Protein AF-A0A1L2ZN08-F1 (afdb_monomer)

Solvent-accessible surface area (backbone atoms only — not comparable to full-atom values): 15479 Å² total; per-residue (Å²): 135,88,82,91,88,84,86,84,85,89,80,92,84,87,87,76,96,85,88,81,69,63,72,70,56,63,71,67,66,73,68,70,76,91,46,65,67,60,52,32,52,55,46,46,52,43,18,62,76,71,31,66,87,63,63,39,65,60,53,49,17,59,76,70,75,51,59,46,76,66,48,45,78,75,35,81,42,72,63,54,42,50,53,48,29,49,51,56,56,52,44,55,45,73,67,34,85,76,38,59,78,62,44,86,81,37,47,67,55,32,52,50,31,47,50,52,36,53,50,50,48,36,71,77,32,59,55,52,37,56,50,51,54,55,54,83,60,99,46,94,85,56,47,40,63,59,73,51,66,66,60,52,48,35,54,52,46,32,37,46,78,70,63,31,46,74,68,34,42,54,52,37,52,54,52,50,32,52,51,54,38,54,49,53,53,52,50,40,46,76,68,76,40,84,66,80,73,66,53,96,82,56,76,81,80,63,83,80,67,95,75,69,84,65,84,42,85,89,36,65,68,54,59,72,40,42,75,66,70,70,56,88,52,56,72,62,52,49,55,55,51,49,52,51,49,50,54,52,41,57,54,40,52,82,106

Organism: NCBI:txid556325

Radius of gyration: 29.0 Å; Cα contacts (8 Å, |Δi|>4): 192; chains: 1; bounding box: 74×60×97 Å

Mean predicted aligned error: 11.53 Å

Foldseek 3Di:
DDDDDDDDDYDDDDDDDDDDPVVVVVVPPPLPDDDLVVLLVLLLVCCQVPNPVCRDLCNSCVSSVHDSVVVCVRQVDSVSSLVSNLVVLVVQLVPDPQQDLAQPVALLSNLVSSLVSLLVSCVVRVRSQLVCQQPDAPDNLQAPVRRDPSSLVSNLVRCVVVQFDPVLSSVLVVLSSVLSSVLSNVLSVLVVHPSQPRDDDDDDPDDPDPPPPPPCVVPVPCVVCVVVVNDDPSPVVSVVSSVVSSVVSVVNSVD

InterPro domains:
  IPR001647 DNA-binding HTH domain, TetR-type [PF00440] (39-82)
  IPR001647 DNA-binding HTH domain, TetR-type [PS50977] (33-93)
  IPR004111 Tetracycline repressor TetR, C-terminal [PF02909] (104-190)
  IPR009057 Homedomain-like superfamily [SSF46689] (31-93)
  IPR036271 Tetracyclin repressor-like, C-terminal domain superfamily [SSF48498] (103-249)
  IPR050109 HTH-type, TetR-like transcriptional regulator [PTHR30055] (23-151)

Structure (mmCIF, N/CA/C/O backbone):
data_AF-A0A1L2ZN08-F1
#
_entry.id   AF-A0A1L2ZN08-F1
#
loop_
_atom_site.group_PDB
_atom_site.id
_atom_site.type_symbol
_atom_site.label_atom_id
_atom_site.label_alt_id
_atom_site.label_comp_id
_atom_site.label_asym_id
_atom_site.label_entity_id
_atom_site.label_seq_id
_atom_site.pdbx_PDB_ins_code
_atom_site.Cartn_x
_atom_site.Cartn_y
_atom_site.Cartn_z
_atom_site.occupancy
_atom_site.B_iso_or_equiv
_atom_site.auth_seq_id
_atom_site.auth_comp_id
_atom_site.auth_asym_id
_atom_site.auth_atom_id
_atom_site.pdbx_PDB_model_num
ATOM 1 N N . MET A 1 1 ? 41.870 -45.649 66.948 1.00 37.94 1 MET A N 1
ATOM 2 C CA . MET A 1 1 ? 41.898 -44.330 66.286 1.00 37.94 1 MET A CA 1
ATOM 3 C C . MET A 1 1 ? 40.462 -43.830 66.193 1.00 37.94 1 MET A C 1
ATOM 5 O O . MET A 1 1 ? 39.638 -44.570 65.685 1.00 37.94 1 MET A O 1
ATOM 9 N N . ASN A 1 2 ? 40.209 -42.658 66.778 1.00 36.94 2 ASN A N 1
ATOM 10 C CA . ASN A 1 2 ? 39.042 -41.764 66.716 1.00 36.94 2 ASN A CA 1
ATOM 11 C C . ASN A 1 2 ? 37.583 -42.271 66.736 1.00 36.94 2 ASN A C 1
ATOM 13 O O . ASN A 1 2 ? 37.103 -43.002 65.881 1.00 36.94 2 ASN A O 1
ATOM 17 N N . LYS A 1 3 ? 36.894 -41.717 67.741 1.00 34.50 3 LYS A N 1
ATOM 18 C CA . LYS A 1 3 ? 35.461 -41.672 68.061 1.00 34.50 3 LYS A CA 1
ATOM 19 C C . LYS A 1 3 ? 34.786 -40.510 67.249 1.00 34.50 3 LYS A C 1
ATOM 21 O O . LYS A 1 3 ? 35.490 -39.852 66.490 1.00 34.50 3 LYS A O 1
ATOM 26 N N . PRO A 1 4 ? 33.515 -40.135 67.507 1.00 63.66 4 PRO A N 1
ATOM 27 C CA . PRO A 1 4 ? 32.257 -40.369 66.765 1.00 63.66 4 PRO A CA 1
ATOM 28 C C . PRO A 1 4 ? 31.696 -39.001 66.240 1.00 63.66 4 PRO A C 1
ATOM 30 O O . PRO A 1 4 ? 32.528 -38.210 65.804 1.00 63.66 4 PRO A O 1
ATOM 33 N N . PRO A 1 5 ? 30.423 -38.556 66.420 1.00 57.56 5 PRO A N 1
ATOM 34 C CA . PRO A 1 5 ? 29.074 -39.169 66.410 1.00 57.56 5 PRO A CA 1
ATOM 35 C C . PRO A 1 5 ? 28.067 -38.386 65.513 1.00 57.56 5 PRO A C 1
ATOM 37 O O . PRO A 1 5 ? 28.360 -37.297 65.033 1.00 57.56 5 PRO A O 1
ATOM 40 N N . SER A 1 6 ? 26.820 -38.861 65.396 1.00 37.66 6 SER A N 1
ATOM 41 C CA . SER A 1 6 ? 25.657 -37.960 65.277 1.00 37.66 6 SER A CA 1
ATOM 42 C C . SER A 1 6 ? 24.394 -38.627 65.842 1.00 37.66 6 SER A C 1
ATOM 44 O O . SER A 1 6 ? 23.750 -39.451 65.200 1.00 37.66 6 SER A O 1
ATOM 46 N N . GLU A 1 7 ? 24.108 -38.294 67.100 1.00 37.53 7 GLU A N 1
ATOM 47 C CA . GLU A 1 7 ? 22.773 -38.191 67.709 1.00 37.53 7 GLU A CA 1
ATOM 48 C C . GLU A 1 7 ? 22.162 -36.839 67.271 1.00 37.53 7 GLU A C 1
ATOM 50 O O . GLU A 1 7 ? 22.916 -35.931 66.935 1.00 37.53 7 GLU A O 1
ATOM 55 N N . ALA A 1 8 ? 20.874 -36.509 67.331 1.00 40.62 8 ALA A N 1
ATOM 56 C CA . ALA A 1 8 ? 19.580 -37.156 67.534 1.00 40.62 8 ALA A CA 1
ATOM 57 C C . ALA A 1 8 ? 18.538 -35.994 67.595 1.00 40.62 8 ALA A C 1
ATOM 59 O O . ALA A 1 8 ? 18.925 -34.827 67.604 1.00 40.62 8 ALA A O 1
ATOM 60 N N . VAL A 1 9 ? 17.251 -36.338 67.787 1.00 35.16 9 VAL A N 1
ATOM 61 C CA . VAL A 1 9 ? 16.220 -35.569 68.546 1.00 35.16 9 VAL A CA 1
ATOM 62 C C . VAL A 1 9 ? 15.200 -34.688 67.766 1.00 35.16 9 VAL A C 1
ATOM 64 O O . VAL A 1 9 ? 15.500 -33.555 67.420 1.00 35.16 9 VAL A O 1
ATOM 67 N N . ARG A 1 10 ? 13.936 -35.197 67.737 1.00 33.53 10 ARG A N 1
ATOM 68 C CA . ARG A 1 10 ? 12.603 -34.529 67.958 1.00 33.53 10 ARG A CA 1
ATOM 69 C C . ARG A 1 10 ? 12.079 -33.519 66.912 1.00 33.53 10 ARG A C 1
ATOM 71 O O . ARG A 1 10 ? 12.870 -32.910 66.223 1.00 33.53 10 ARG A O 1
ATOM 78 N N . THR A 1 11 ? 10.788 -33.179 66.758 1.00 31.23 11 THR A N 1
ATOM 79 C CA . THR A 1 11 ? 9.437 -33.612 67.208 1.00 31.23 11 THR A CA 1
ATOM 80 C C . THR A 1 11 ? 8.416 -32.713 66.461 1.00 31.23 11 THR A C 1
ATOM 82 O O . THR A 1 11 ? 8.722 -31.552 66.242 1.00 31.23 11 THR A O 1
ATOM 85 N N . ALA A 1 12 ? 7.241 -33.270 66.118 1.00 30.33 12 ALA A N 1
ATOM 86 C CA . ALA A 1 12 ? 5.888 -32.702 65.884 1.00 30.33 12 ALA A CA 1
ATOM 87 C C . ALA A 1 12 ? 5.644 -31.256 65.368 1.00 30.33 12 ALA A C 1
ATOM 89 O O . ALA A 1 12 ? 6.113 -30.297 65.967 1.00 30.33 12 ALA A O 1
ATOM 90 N N . ALA A 1 13 ? 4.711 -31.132 64.403 1.00 29.97 13 ALA A N 1
ATOM 91 C CA . ALA A 1 13 ? 3.362 -30.528 64.550 1.00 29.97 13 ALA A CA 1
ATOM 92 C C . ALA A 1 13 ? 2.884 -29.689 63.332 1.00 29.97 13 ALA A C 1
ATOM 94 O O . ALA A 1 13 ? 3.581 -28.791 62.884 1.00 29.97 13 ALA A O 1
ATOM 95 N N . GLU A 1 14 ? 1.639 -29.978 62.917 1.00 29.75 14 GLU A N 1
ATOM 96 C CA . GLU A 1 14 ? 0.582 -29.069 62.411 1.00 29.75 14 GLU A CA 1
ATOM 97 C C . GLU A 1 14 ? 0.604 -28.414 61.008 1.00 29.75 14 GLU A C 1
ATOM 99 O O . GLU A 1 14 ? 1.526 -27.712 60.615 1.00 29.75 14 GLU A O 1
ATOM 104 N N . GLY A 1 15 ? -0.571 -28.530 60.358 1.00 28.03 15 GLY A N 1
ATOM 105 C CA . GLY A 1 15 ? -1.160 -27.586 59.393 1.00 28.03 15 GLY A CA 1
ATOM 106 C C . GLY A 1 15 ? -0.841 -27.857 57.918 1.00 28.03 15 GLY A C 1
ATOM 107 O O . GLY A 1 15 ? 0.261 -28.260 57.589 1.00 28.03 15 GLY A O 1
ATOM 108 N N . GLN A 1 16 ? -1.720 -27.651 56.940 1.00 32.91 16 GLN A N 1
ATOM 109 C CA . GLN A 1 16 ? -3.083 -27.121 56.893 1.00 32.91 16 GLN A CA 1
ATOM 110 C C . GLN A 1 16 ? -3.582 -27.360 55.454 1.00 32.91 16 GLN A C 1
ATOM 112 O O . GLN A 1 16 ? -2.844 -27.117 54.501 1.00 32.91 16 GLN A O 1
ATOM 117 N N . ASP A 1 17 ? -4.828 -27.807 55.304 1.00 40.19 17 ASP A N 1
ATOM 118 C CA . ASP A 1 17 ? -5.588 -27.709 54.056 1.00 40.19 17 ASP A CA 1
ATOM 119 C C . ASP A 1 17 ? -5.686 -26.238 53.636 1.00 40.19 17 ASP A C 1
ATOM 121 O O . ASP A 1 17 ? -6.190 -25.454 54.428 1.00 40.19 17 ASP A O 1
ATOM 125 N N . PHE A 1 18 ? -5.245 -25.855 52.432 1.00 36.47 18 PHE A N 1
ATOM 126 C CA . PHE A 1 18 ? -5.769 -24.706 51.666 1.00 36.47 18 PHE A CA 1
ATOM 127 C C . PHE A 1 18 ? -5.091 -24.634 50.287 1.00 36.47 18 PHE A C 1
ATOM 129 O O . PHE A 1 18 ? -4.173 -23.851 50.064 1.00 36.47 18 PHE A O 1
ATOM 136 N N . GLU A 1 19 ? -5.559 -25.423 49.318 1.00 37.28 19 GLU A N 1
ATOM 137 C CA . GLU A 1 19 ? -5.113 -25.263 47.927 1.00 37.28 19 GLU A CA 1
ATOM 138 C C . GLU A 1 19 ? -6.250 -25.575 46.946 1.00 37.28 19 GLU A C 1
ATOM 140 O O . GLU A 1 19 ? -6.289 -26.592 46.261 1.00 37.28 19 GLU A O 1
ATOM 145 N N . THR A 1 20 ? -7.271 -24.715 46.909 1.00 39.88 20 THR A N 1
ATOM 146 C CA . THR A 1 20 ? -8.285 -24.777 45.832 1.00 39.88 20 THR A CA 1
ATOM 147 C C . THR A 1 20 ? -8.776 -23.405 45.359 1.00 39.88 20 THR A C 1
ATOM 149 O O . THR A 1 20 ? -9.645 -23.323 44.496 1.00 39.88 20 THR A O 1
ATOM 152 N N . THR A 1 21 ? -8.181 -22.305 45.836 1.00 41.34 21 THR A N 1
ATOM 153 C CA . THR A 1 21 ? -8.626 -20.941 45.479 1.00 41.34 21 THR A CA 1
ATOM 154 C C . THR A 1 21 ? -7.747 -20.259 44.415 1.00 41.34 21 THR A C 1
ATOM 156 O O . THR A 1 21 ? -8.158 -19.259 43.829 1.00 41.34 21 THR A O 1
ATOM 159 N N . ASP A 1 22 ? -6.571 -20.801 44.075 1.00 40.38 22 ASP A N 1
ATOM 160 C CA . ASP A 1 22 ? -5.603 -20.076 43.229 1.00 40.38 22 ASP A CA 1
ATOM 161 C C . ASP A 1 22 ? -5.813 -20.245 41.705 1.00 40.38 22 ASP A C 1
ATOM 163 O O . ASP A 1 22 ? -5.411 -19.406 40.899 1.00 40.38 22 ASP A O 1
ATOM 167 N N . LEU A 1 23 ? -6.550 -21.269 41.264 1.00 42.38 23 LEU A N 1
ATOM 168 C CA . LEU A 1 23 ? -6.761 -21.519 39.827 1.00 42.38 23 LEU A CA 1
ATOM 169 C C . LEU A 1 23 ? -7.759 -20.539 39.175 1.00 42.38 23 LEU A C 1
ATOM 171 O O . LEU A 1 23 ? -7.645 -20.231 37.987 1.00 42.38 23 LEU A O 1
ATOM 175 N N . ALA A 1 24 ? -8.706 -19.990 39.945 1.00 41.25 24 ALA A N 1
ATOM 176 C CA . ALA A 1 24 ? -9.663 -18.989 39.458 1.00 41.25 24 ALA A CA 1
ATOM 177 C C . ALA A 1 24 ? -9.088 -17.557 39.462 1.00 41.25 24 ALA A C 1
ATOM 179 O O . ALA A 1 24 ? -9.481 -16.726 38.640 1.00 41.25 24 ALA A O 1
ATOM 180 N N . SER A 1 25 ? -8.124 -17.281 40.348 1.00 38.41 25 SER A N 1
ATOM 181 C CA . SER A 1 25 ? -7.386 -16.011 40.427 1.00 38.41 25 SER A CA 1
ATOM 182 C C . SER A 1 25 ? -6.419 -15.848 39.247 1.00 38.41 25 SER A C 1
ATOM 184 O O . SER A 1 25 ? -6.336 -14.786 38.625 1.00 38.41 25 SER A O 1
ATOM 186 N N . ARG A 1 26 ? -5.781 -16.950 38.839 1.00 34.91 26 ARG A N 1
ATOM 187 C CA . ARG A 1 26 ? -4.805 -16.981 37.742 1.00 34.91 26 ARG A CA 1
ATOM 188 C C . ARG A 1 26 ? -5.419 -16.843 36.340 1.00 34.91 26 ARG A C 1
ATOM 190 O O . ARG A 1 26 ? -4.722 -16.458 35.408 1.00 34.91 26 ARG A O 1
ATOM 197 N N . ARG A 1 27 ? -6.735 -17.059 36.190 1.00 35.84 27 ARG A N 1
ATOM 198 C CA . ARG A 1 27 ? -7.500 -16.753 34.957 1.00 35.84 27 ARG A CA 1
ATOM 199 C C . ARG A 1 27 ? -7.903 -15.280 34.821 1.00 35.84 27 ARG A C 1
ATOM 201 O O . ARG A 1 27 ? -8.397 -14.896 33.766 1.00 35.84 27 ARG A O 1
ATOM 208 N N . LYS A 1 28 ? -7.707 -14.446 35.852 1.00 38.62 28 LYS A N 1
ATOM 209 C CA . LYS A 1 28 ? -8.070 -13.013 35.838 1.00 38.62 28 LYS A CA 1
ATOM 210 C C . LYS A 1 28 ? -6.894 -12.059 35.600 1.00 38.62 28 LYS A C 1
ATOM 212 O O . LYS A 1 28 ? -7.132 -10.861 35.437 1.00 38.62 28 LYS A O 1
ATOM 217 N N . SER A 1 29 ? -5.660 -12.561 35.539 1.00 42.28 29 SER A N 1
ATOM 218 C CA . SER A 1 29 ? -4.447 -11.752 35.344 1.00 42.28 29 SER A CA 1
ATOM 219 C C . SER A 1 29 ? -3.846 -11.814 33.935 1.00 42.28 29 SER A C 1
ATOM 221 O O . SER A 1 29 ? -2.850 -11.146 33.685 1.00 42.28 29 SER A O 1
ATOM 223 N N . SER A 1 30 ? -4.482 -12.496 32.974 1.00 44.91 30 SER A N 1
ATOM 224 C CA . SER A 1 30 ? -4.119 -12.392 31.551 1.00 44.91 30 SER A CA 1
ATOM 225 C C . SER A 1 30 ? -4.820 -11.233 30.829 1.00 44.91 30 SER A C 1
ATOM 227 O O . SER A 1 30 ? -4.980 -11.281 29.610 1.00 44.91 30 SER A O 1
ATOM 229 N N . ARG A 1 31 ? -5.257 -10.184 31.548 1.00 52.16 31 ARG A N 1
ATOM 230 C CA . ARG A 1 31 ? -5.541 -8.899 30.893 1.00 52.16 31 ARG A CA 1
ATOM 231 C C . ARG A 1 31 ? -4.203 -8.375 30.395 1.00 52.16 31 ARG A C 1
ATOM 233 O O . ARG A 1 31 ? -3.467 -7.753 31.161 1.00 52.16 31 ARG A O 1
ATOM 240 N N . GLY A 1 32 ? -3.874 -8.734 29.154 1.00 59.66 32 GLY A N 1
ATOM 241 C CA . GLY A 1 32 ? -2.682 -8.288 28.452 1.00 59.66 32 GLY A CA 1
ATOM 242 C C . GLY A 1 32 ? -2.505 -6.802 28.705 1.00 59.66 32 GLY A C 1
ATOM 243 O O . GLY A 1 32 ? -3.445 -6.017 28.574 1.00 59.66 32 GLY A O 1
ATOM 244 N N . ARG A 1 33 ? -1.327 -6.441 29.205 1.00 80.62 33 ARG A N 1
ATOM 245 C CA . ARG A 1 33 ? -0.994 -5.053 29.497 1.00 80.62 33 ARG A CA 1
ATOM 246 C C . ARG A 1 33 ? -1.240 -4.258 28.218 1.00 80.62 33 ARG A C 1
ATOM 248 O O . ARG A 1 33 ? -0.699 -4.623 27.185 1.00 80.62 33 ARG A O 1
ATOM 255 N N . LEU A 1 34 ? -2.051 -3.207 28.295 1.00 89.38 34 LEU A N 1
ATOM 256 C CA . LEU A 1 34 ? -2.288 -2.326 27.157 1.00 89.38 34 LEU A CA 1
ATOM 257 C C . LEU A 1 34 ? -0.933 -1.821 26.631 1.00 89.38 34 LEU A C 1
ATOM 259 O O . LEU A 1 34 ? -0.163 -1.206 27.380 1.00 89.38 34 LEU A O 1
ATOM 263 N N . ASP A 1 35 ? -0.638 -2.099 25.368 1.00 94.81 35 ASP A N 1
ATOM 264 C CA . ASP A 1 35 ? 0.539 -1.613 24.656 1.00 94.81 35 ASP A CA 1
ATOM 265 C C . ASP A 1 35 ? 0.149 -1.093 23.269 1.00 94.81 35 ASP A C 1
ATOM 267 O O . ASP A 1 35 ? -0.977 -1.295 22.811 1.00 94.81 35 ASP A O 1
ATOM 271 N N . LEU A 1 36 ? 1.072 -0.367 22.634 1.00 95.06 36 LEU A N 1
ATOM 272 C CA . LEU A 1 36 ? 0.813 0.275 21.349 1.00 95.06 36 LEU A CA 1
ATOM 273 C C . LEU A 1 36 ? 0.501 -0.756 20.257 1.00 95.06 36 LEU A C 1
ATOM 275 O O . LEU A 1 36 ? -0.474 -0.585 19.539 1.00 95.06 36 LEU A O 1
ATOM 279 N N . GLY A 1 37 ? 1.259 -1.851 20.171 1.00 95.31 37 GLY A N 1
ATOM 280 C CA . GLY A 1 37 ? 1.053 -2.868 19.138 1.00 95.31 37 GLY A CA 1
ATOM 281 C C . GLY A 1 37 ? -0.323 -3.534 19.226 1.00 95.31 37 GLY A C 1
ATOM 282 O O . GLY A 1 37 ? -0.963 -3.760 18.204 1.00 95.31 37 GLY A O 1
ATOM 283 N N . LEU A 1 38 ? -0.814 -3.808 20.438 1.00 96.38 38 LEU A N 1
ATOM 284 C CA . LEU A 1 38 ? -2.167 -4.321 20.657 1.00 96.38 38 LEU A CA 1
ATOM 285 C C . LEU A 1 38 ? -3.237 -3.308 20.228 1.00 96.38 38 LEU A C 1
ATOM 287 O O . LEU A 1 38 ? -4.220 -3.700 19.603 1.00 96.38 38 LEU A O 1
ATOM 291 N N . ILE A 1 39 ? -3.045 -2.023 20.548 1.00 97.38 39 ILE A N 1
ATOM 292 C CA . ILE A 1 39 ? -3.959 -0.944 20.143 1.00 97.38 39 ILE A CA 1
ATOM 293 C C . ILE A 1 39 ? -4.038 -0.856 18.617 1.00 97.38 39 ILE A C 1
ATOM 295 O O . ILE A 1 39 ? -5.143 -0.825 18.080 1.00 97.38 39 ILE A O 1
ATOM 299 N N . LEU A 1 40 ? -2.890 -0.844 17.932 1.00 97.75 40 LEU A N 1
ATOM 300 C CA . LEU A 1 40 ? -2.822 -0.731 16.475 1.00 97.75 40 LEU A CA 1
ATOM 301 C C . LEU A 1 40 ? -3.440 -1.955 15.787 1.00 97.75 40 LEU A C 1
ATOM 303 O O . LEU A 1 40 ? -4.311 -1.779 14.943 1.00 97.75 40 LEU A O 1
ATOM 307 N N . ARG A 1 41 ? -3.092 -3.184 16.203 1.00 96.94 41 ARG A N 1
ATOM 308 C CA . ARG A 1 41 ? -3.692 -4.413 15.643 1.00 96.94 41 ARG A CA 1
ATOM 309 C C . ARG A 1 41 ? -5.205 -4.461 15.829 1.00 96.94 41 ARG A C 1
ATOM 311 O O . ARG A 1 41 ? -5.922 -4.702 14.872 1.00 96.94 41 ARG A O 1
ATOM 318 N N . THR A 1 42 ? -5.697 -4.148 17.029 1.00 97.12 42 THR A N 1
ATOM 319 C CA . THR A 1 42 ? -7.151 -4.131 17.285 1.00 97.12 42 THR A CA 1
ATOM 320 C C . THR A 1 42 ? -7.848 -3.027 16.483 1.00 97.12 42 THR A C 1
ATOM 322 O O . THR A 1 42 ? -9.005 -3.170 16.098 1.00 97.12 42 THR A O 1
ATOM 325 N N . GLY A 1 43 ? -7.160 -1.909 16.236 1.00 96.88 43 GLY A N 1
ATOM 326 C CA . GLY A 1 43 ? -7.641 -0.849 15.357 1.00 96.88 43 GLY A CA 1
ATOM 327 C C . GLY A 1 43 ? -7.722 -1.291 13.895 1.00 96.88 43 GLY A C 1
ATOM 328 O O . GLY A 1 43 ? -8.737 -1.029 13.262 1.00 96.88 43 GLY A O 1
ATOM 329 N N . ALA A 1 44 ? -6.700 -1.986 13.388 1.00 96.75 44 ALA A N 1
ATOM 330 C CA . ALA A 1 44 ? -6.692 -2.564 12.045 1.00 96.75 44 ALA A CA 1
ATOM 331 C C . ALA A 1 44 ? -7.818 -3.596 11.875 1.00 96.75 44 ALA A C 1
ATOM 333 O O . ALA A 1 44 ? -8.623 -3.465 10.963 1.00 96.75 44 ALA A O 1
ATOM 334 N N . GLU A 1 45 ? -7.962 -4.530 12.822 1.00 95.94 45 GLU A N 1
ATOM 335 C CA . GLU A 1 45 ? -9.066 -5.504 12.852 1.00 95.94 45 GLU A CA 1
ATOM 336 C C . GLU A 1 45 ? -10.442 -4.825 12.839 1.00 95.94 45 GLU A C 1
ATOM 338 O O . GLU A 1 45 ? -11.358 -5.290 12.173 1.00 95.94 45 GLU A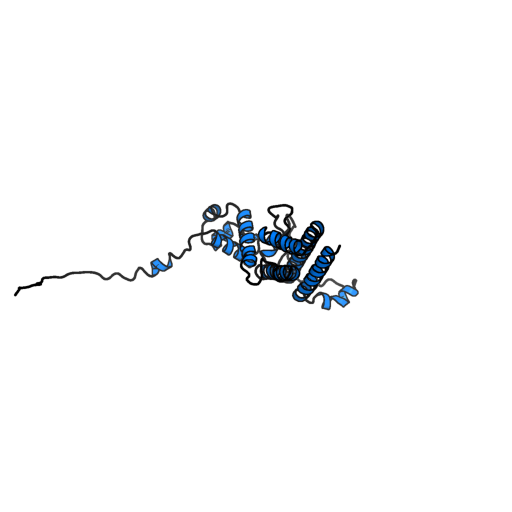 O 1
ATOM 343 N N . LEU A 1 46 ? -10.604 -3.709 13.559 1.00 95.44 46 LEU A N 1
ATOM 344 C CA . LEU A 1 46 ? -11.864 -2.965 13.557 1.00 95.44 46 LEU A CA 1
ATOM 345 C C . LEU A 1 46 ? -12.160 -2.328 12.189 1.00 95.44 46 LEU A C 1
ATOM 347 O O . LEU A 1 46 ? -13.322 -2.264 11.800 1.00 95.44 46 LEU A O 1
ATOM 351 N N . ILE A 1 47 ? -11.136 -1.850 11.473 1.00 94.75 47 ILE A N 1
ATOM 352 C CA . ILE A 1 47 ? -11.300 -1.318 10.112 1.00 94.75 47 ILE A CA 1
ATOM 353 C C . ILE A 1 47 ? -11.691 -2.446 9.154 1.00 94.75 47 ILE A C 1
ATOM 355 O O . ILE A 1 47 ? -12.626 -2.260 8.382 1.00 94.75 47 ILE A O 1
ATOM 359 N N . GLU A 1 48 ? -11.010 -3.590 9.226 1.00 93.69 48 GLU A N 1
ATOM 360 C CA . GLU A 1 48 ? -11.289 -4.749 8.369 1.00 93.69 48 GLU A CA 1
ATOM 361 C C . GLU A 1 48 ? -12.689 -5.338 8.607 1.00 93.69 48 GLU A C 1
ATOM 363 O O . GLU A 1 48 ? -13.367 -5.704 7.650 1.00 93.69 48 GLU A O 1
ATOM 368 N N . ASP A 1 49 ? -13.164 -5.368 9.856 1.00 92.44 49 ASP A N 1
ATOM 369 C CA . ASP A 1 49 ? -14.491 -5.902 10.192 1.00 92.44 49 ASP A CA 1
ATOM 370 C C . ASP A 1 49 ? -15.651 -4.949 9.853 1.00 92.44 49 ASP A C 1
ATOM 372 O O . ASP A 1 49 ? -16.746 -5.406 9.522 1.00 92.44 49 ASP A O 1
ATOM 376 N N . GLU A 1 50 ? -15.465 -3.635 10.036 1.00 88.31 50 GLU A N 1
ATOM 377 C CA . GLU A 1 50 ? -16.585 -2.681 10.074 1.00 88.31 50 GLU A CA 1
ATOM 378 C C . GLU A 1 50 ? -16.471 -1.477 9.129 1.00 88.31 50 GLU A C 1
ATOM 380 O O . GLU A 1 50 ? -17.499 -0.848 8.877 1.00 88.31 50 GLU A O 1
ATOM 385 N N . SER A 1 51 ? -15.279 -1.137 8.625 1.00 87.62 51 SER A N 1
ATOM 386 C CA . SER A 1 51 ? -14.872 0.112 7.939 1.00 87.62 51 SER A CA 1
ATOM 387 C C . SER A 1 51 ? -14.115 1.133 8.797 1.00 87.62 51 SER A C 1
ATOM 389 O O . SER A 1 51 ? -14.246 1.244 10.022 1.00 87.62 51 SER A O 1
ATOM 391 N N . ILE A 1 52 ? -13.364 1.994 8.105 1.00 89.00 52 ILE A N 1
ATOM 392 C CA . ILE A 1 52 ? -12.611 3.100 8.701 1.00 89.00 52 ILE A CA 1
ATOM 393 C C . ILE A 1 52 ? -13.499 4.103 9.452 1.00 89.00 52 ILE A C 1
ATOM 395 O O . ILE A 1 52 ? -13.062 4.674 10.455 1.00 89.00 52 ILE A O 1
ATOM 399 N N . HIS A 1 53 ? -14.750 4.316 9.035 1.00 86.62 53 HIS A N 1
ATOM 400 C CA . HIS A 1 53 ? -15.659 5.277 9.678 1.00 86.62 53 HIS A CA 1
ATOM 401 C C . HIS A 1 53 ? -16.052 4.849 11.094 1.00 86.62 53 HIS A C 1
ATOM 403 O O . HIS A 1 53 ? -16.264 5.699 11.963 1.00 86.62 53 HIS A O 1
ATOM 409 N N . GLN A 1 54 ? -16.060 3.540 11.353 1.00 89.25 54 GLN A N 1
ATOM 410 C CA . GLN A 1 54 ? -16.374 2.973 12.663 1.00 89.25 54 GLN A CA 1
ATOM 411 C C . GLN A 1 54 ? -15.183 2.978 13.622 1.00 89.25 54 GLN A C 1
ATOM 413 O O . GLN A 1 54 ? -15.360 2.828 14.840 1.00 89.25 54 GLN A O 1
ATOM 418 N N . LEU A 1 55 ? -13.974 3.254 13.122 1.00 93.19 55 LEU A N 1
ATOM 419 C CA . LEU A 1 55 ? -12.805 3.467 13.963 1.00 93.19 55 LEU A CA 1
ATOM 420 C C . LEU A 1 55 ? -12.971 4.757 14.773 1.00 93.19 55 LEU A C 1
ATOM 422 O O . LEU A 1 55 ? -12.680 5.858 14.311 1.00 93.19 55 LEU A O 1
ATOM 426 N N . SER A 1 56 ? -13.387 4.627 16.027 1.00 94.12 56 SER A N 1
ATOM 427 C CA . SER A 1 56 ? -13.387 5.714 17.004 1.00 94.12 56 SER A CA 1
ATOM 428 C C . SER A 1 56 ? -12.653 5.290 18.269 1.00 94.12 56 SER A C 1
ATOM 430 O O . SER A 1 56 ? -12.625 4.111 18.619 1.00 94.12 56 SER A O 1
ATOM 432 N N . MET A 1 57 ? -12.114 6.259 19.017 1.00 95.62 57 MET A N 1
ATOM 433 C CA . MET A 1 57 ? -11.451 5.985 20.301 1.00 95.62 57 MET A CA 1
ATOM 434 C C . MET A 1 57 ? -12.371 5.237 21.275 1.00 95.62 57 MET A C 1
ATOM 436 O O . MET A 1 57 ? -11.911 4.425 22.072 1.00 95.62 57 MET A O 1
ATOM 440 N N . ARG A 1 58 ? -13.685 5.488 21.200 1.00 94.44 58 ARG A N 1
ATOM 441 C CA . ARG A 1 58 ? -14.687 4.813 22.027 1.00 94.44 58 ARG A CA 1
ATOM 442 C C . ARG A 1 58 ? -14.909 3.366 21.590 1.00 94.44 58 ARG A C 1
ATOM 444 O O . ARG A 1 58 ? -14.902 2.492 22.451 1.00 94.44 58 ARG A O 1
ATOM 451 N N . ASN A 1 59 ? -15.094 3.124 20.292 1.00 95.12 59 ASN A N 1
ATOM 452 C CA . ASN A 1 59 ? -15.321 1.775 19.763 1.00 95.12 59 ASN A CA 1
ATOM 453 C C . ASN A 1 59 ? -14.081 0.899 19.974 1.00 95.12 59 ASN A C 1
ATOM 455 O O . ASN A 1 59 ? -14.196 -0.212 20.486 1.00 95.12 59 ASN A O 1
ATOM 459 N N . LEU A 1 60 ? -12.889 1.444 19.721 1.00 96.50 60 LEU A N 1
ATOM 460 C CA . LEU A 1 60 ? -11.627 0.756 19.983 1.00 96.50 60 LEU A CA 1
ATOM 461 C C . LEU A 1 60 ? -11.447 0.429 21.473 1.00 96.50 60 LEU A C 1
ATOM 463 O O . LEU A 1 60 ? -11.100 -0.695 21.825 1.00 96.50 60 LEU A O 1
ATOM 467 N N . ALA A 1 61 ? -11.725 1.380 22.371 1.00 95.56 61 ALA A N 1
ATOM 468 C CA . ALA A 1 61 ? -11.634 1.142 23.811 1.00 95.56 61 ALA A CA 1
ATOM 469 C C . ALA A 1 61 ? -12.631 0.077 24.289 1.00 95.56 61 ALA A C 1
ATOM 471 O O . ALA A 1 61 ? -12.273 -0.768 25.110 1.00 95.56 61 ALA A O 1
ATOM 472 N N . ALA A 1 62 ? -13.856 0.092 23.750 1.00 95.44 62 ALA A N 1
ATOM 47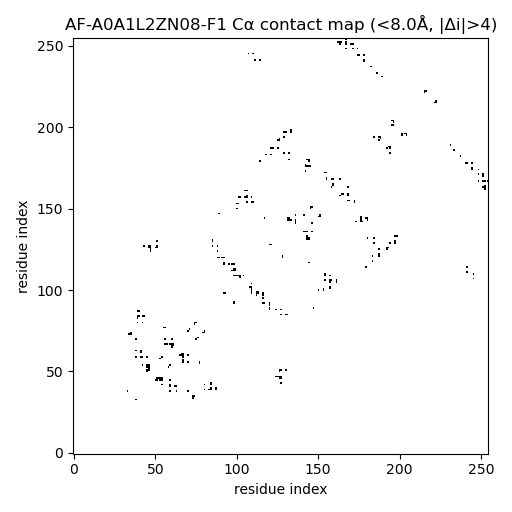3 C CA . ALA A 1 62 ? -14.866 -0.923 24.026 1.00 95.44 62 ALA A CA 1
ATOM 474 C C . ALA A 1 62 ? -14.400 -2.312 23.569 1.00 95.44 62 ALA A C 1
ATOM 476 O O . ALA A 1 62 ? -14.481 -3.258 24.353 1.00 95.44 62 ALA A O 1
ATOM 477 N N . ARG A 1 63 ? -13.834 -2.418 22.359 1.00 95.00 63 ARG A N 1
ATOM 478 C CA . ARG A 1 63 ? -13.288 -3.669 21.814 1.00 95.00 63 ARG A CA 1
ATOM 479 C C . ARG A 1 63 ? -12.097 -4.194 22.625 1.00 95.00 63 ARG A C 1
ATOM 481 O O . ARG A 1 63 ? -11.997 -5.391 22.866 1.00 95.00 63 ARG A O 1
ATOM 488 N N . LEU A 1 64 ? -11.260 -3.297 23.145 1.00 95.69 64 LEU A N 1
ATOM 489 C CA . LEU A 1 64 ? -10.139 -3.614 24.041 1.00 95.69 64 LEU A CA 1
ATOM 490 C C . LEU A 1 64 ? -10.550 -3.858 25.509 1.00 95.69 64 LEU A C 1
ATOM 492 O O . LEU A 1 64 ? -9.718 -4.269 26.320 1.00 95.69 64 LEU A O 1
ATOM 496 N N . GLY A 1 65 ? -11.800 -3.578 25.891 1.00 95.12 65 GLY A N 1
ATOM 497 C CA . GLY A 1 65 ? -12.267 -3.682 27.278 1.00 95.12 65 GLY A CA 1
ATOM 498 C C . GLY A 1 65 ? -11.602 -2.690 28.245 1.00 95.12 65 GLY A C 1
ATOM 499 O O . GLY A 1 65 ? -11.465 -2.987 29.436 1.00 95.12 65 GLY A O 1
ATOM 500 N N . VAL A 1 66 ? -11.170 -1.525 27.750 1.00 95.38 66 VAL A N 1
ATOM 501 C CA . VAL A 1 66 ? -10.510 -0.461 28.530 1.00 95.38 66 VAL A CA 1
ATOM 502 C C . VAL A 1 66 ? -11.289 0.853 28.460 1.00 95.38 66 VAL A C 1
ATOM 504 O O . VAL A 1 66 ? -12.235 1.010 27.694 1.00 95.38 66 VAL A O 1
ATOM 507 N N . GLN A 1 67 ? -10.901 1.833 29.276 1.00 93.88 67 GLN A N 1
ATOM 508 C CA . GLN A 1 67 ? -11.450 3.186 29.173 1.00 93.88 67 GLN A CA 1
ATOM 509 C C . GLN A 1 67 ? -10.759 3.947 28.036 1.00 93.88 67 GLN A C 1
ATOM 511 O O . GLN A 1 67 ? -9.544 3.848 27.878 1.00 93.88 67 GLN A O 1
ATOM 516 N N . ALA A 1 68 ? -11.500 4.776 27.291 1.00 92.50 68 ALA A N 1
ATOM 517 C CA . ALA A 1 68 ? -10.944 5.563 26.182 1.00 92.50 68 ALA A CA 1
ATOM 518 C C . ALA A 1 68 ? -9.749 6.440 26.603 1.00 92.50 68 ALA A C 1
ATOM 520 O O . ALA A 1 68 ? -8.770 6.549 25.869 1.00 92.50 68 ALA A O 1
ATOM 521 N N . MET A 1 69 ? -9.774 6.983 27.827 1.00 92.88 69 MET A N 1
ATOM 522 C CA . MET A 1 69 ? -8.660 7.754 28.397 1.00 92.88 69 MET A CA 1
ATOM 523 C C . MET A 1 69 ? -7.338 6.979 28.458 1.00 92.88 69 MET A C 1
ATOM 525 O O . MET A 1 69 ? -6.274 7.586 28.374 1.00 92.88 69 MET A O 1
ATOM 529 N N . SER A 1 70 ? -7.379 5.649 28.572 1.00 94.06 70 SER A N 1
ATOM 530 C CA . SER A 1 70 ? -6.175 4.816 28.568 1.00 94.06 70 SER A CA 1
ATOM 531 C C . SER A 1 70 ? -5.484 4.793 27.202 1.00 94.06 70 SER A C 1
ATOM 533 O O . SER A 1 70 ? -4.261 4.684 27.160 1.00 94.06 70 SER A O 1
ATOM 535 N N . LEU A 1 71 ? -6.235 4.935 26.104 1.00 95.44 71 LEU A N 1
ATOM 536 C CA . LEU A 1 71 ? -5.693 4.917 24.741 1.00 95.44 71 LEU A CA 1
ATOM 537 C C . LEU A 1 71 ? -4.925 6.198 24.409 1.00 95.44 71 LEU A C 1
ATOM 539 O O . LEU A 1 71 ? -3.857 6.124 23.810 1.00 95.44 71 LEU A O 1
ATOM 543 N N . TYR A 1 72 ? -5.408 7.354 24.875 1.00 95.00 72 TYR A N 1
ATOM 544 C CA . TYR A 1 72 ? -4.775 8.658 24.629 1.00 95.00 72 TYR A CA 1
ATOM 545 C C . TYR A 1 72 ? -3.343 8.776 25.171 1.00 95.00 72 TYR A C 1
ATOM 547 O O . TYR A 1 72 ? -2.583 9.630 24.725 1.00 95.00 72 TYR A O 1
ATOM 555 N N . ARG A 1 73 ? -2.945 7.899 26.103 1.00 93.50 73 ARG A N 1
ATOM 556 C CA . ARG A 1 73 ? -1.554 7.786 26.569 1.00 93.50 73 ARG A CA 1
ATOM 557 C C . ARG A 1 73 ? -0.602 7.245 25.492 1.00 93.50 73 ARG A C 1
ATOM 559 O O . ARG 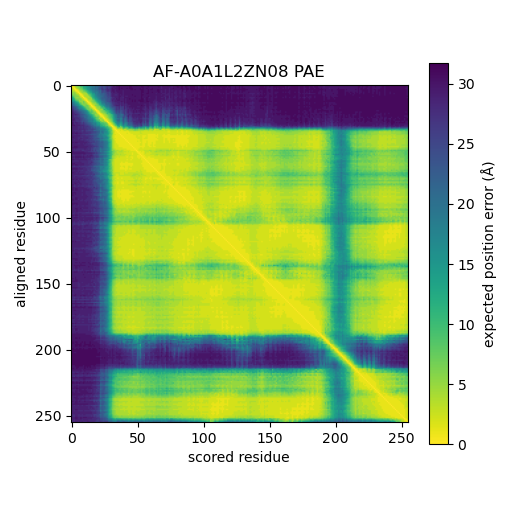A 1 73 ? 0.591 7.515 25.569 1.00 93.50 73 ARG A O 1
ATOM 566 N N . TYR A 1 74 ? -1.115 6.461 24.548 1.00 95.12 74 TYR A N 1
ATOM 567 C CA . TYR A 1 74 ? -0.345 5.805 23.487 1.00 95.12 74 TYR A CA 1
ATOM 568 C C . TYR A 1 74 ? -0.561 6.491 22.138 1.00 95.12 74 TYR A C 1
ATOM 570 O O . TYR A 1 74 ? 0.394 6.721 21.409 1.00 95.12 74 TYR A O 1
ATOM 578 N N . VAL A 1 75 ? -1.812 6.840 21.836 1.00 96.31 75 VAL A N 1
ATOM 579 C CA . VAL A 1 75 ? -2.237 7.462 20.579 1.00 96.31 75 VAL A CA 1
ATOM 580 C C . VAL A 1 75 ? -3.049 8.723 20.905 1.00 96.31 75 VAL A C 1
ATOM 582 O O . VAL A 1 75 ? -4.229 8.633 21.246 1.00 96.31 75 VAL A O 1
ATOM 585 N N . PRO A 1 76 ? -2.437 9.921 20.871 1.00 93.88 76 PRO A N 1
ATOM 586 C CA . PRO A 1 76 ? -3.069 11.151 21.352 1.00 93.88 76 PRO A CA 1
ATOM 587 C C . PRO A 1 76 ? -4.254 11.613 20.490 1.00 93.88 76 PRO A C 1
ATOM 589 O O . PRO A 1 76 ? -5.038 12.453 20.930 1.00 93.88 76 PRO A O 1
ATOM 592 N N . SER A 1 77 ? -4.419 11.072 19.281 1.00 94.06 77 SER A N 1
ATOM 593 C CA . SER A 1 77 ? -5.554 11.357 18.406 1.00 94.06 77 SER A CA 1
ATOM 594 C C . SER A 1 77 ? -5.916 10.149 17.539 1.00 94.06 77 SER A C 1
ATOM 596 O O . SER A 1 77 ? -5.129 9.213 17.387 1.00 94.06 77 SER A O 1
ATOM 598 N N . ARG A 1 78 ? -7.115 10.196 16.939 1.00 92.56 78 ARG A N 1
ATOM 599 C CA . ARG A 1 78 ? -7.548 9.223 15.924 1.00 92.56 78 ARG A CA 1
ATOM 600 C C . ARG A 1 78 ? -6.617 9.228 14.710 1.00 92.56 78 ARG A C 1
ATOM 602 O O . ARG A 1 78 ? -6.359 8.172 14.155 1.00 92.56 78 ARG A O 1
ATOM 609 N N . ASP A 1 79 ? -6.102 10.392 14.324 1.00 91.75 79 ASP A N 1
ATOM 610 C CA . ASP A 1 79 ? -5.158 10.490 13.213 1.00 91.75 79 ASP A CA 1
ATOM 611 C C . ASP A 1 79 ? -3.855 9.755 13.504 1.00 91.75 79 ASP A C 1
ATOM 613 O O . ASP A 1 79 ? -3.456 8.921 12.703 1.00 91.75 79 ASP A O 1
ATOM 617 N N . VAL A 1 80 ? -3.268 9.955 14.689 1.00 93.94 80 VAL A N 1
ATOM 618 C CA . VAL A 1 80 ? -2.045 9.235 15.083 1.00 93.94 80 VAL A CA 1
ATOM 619 C C . VAL A 1 80 ? -2.283 7.724 15.172 1.00 93.94 80 VAL A C 1
ATOM 621 O O . VAL A 1 80 ? -1.401 6.938 14.844 1.00 93.94 80 VAL A O 1
ATOM 624 N N . LEU A 1 81 ? -3.481 7.300 15.583 1.00 95.62 81 LEU A N 1
ATOM 625 C CA . LEU A 1 81 ? -3.876 5.892 15.533 1.00 95.62 81 LEU A CA 1
ATOM 626 C C . LEU A 1 81 ? -3.894 5.357 14.092 1.00 95.62 81 LEU A C 1
ATOM 628 O O . LEU A 1 81 ? -3.371 4.275 13.852 1.00 95.62 81 LEU A O 1
ATOM 632 N N . ILE A 1 82 ? -4.475 6.099 13.147 1.00 94.00 82 ILE A N 1
ATOM 633 C CA . ILE A 1 82 ? -4.536 5.687 11.738 1.00 94.00 82 ILE A CA 1
ATOM 634 C C . ILE A 1 82 ? -3.141 5.650 11.119 1.00 94.00 82 ILE A C 1
ATOM 636 O O . ILE A 1 82 ? -2.828 4.687 10.430 1.00 94.00 82 ILE A O 1
ATOM 640 N N . ASP A 1 83 ? -2.301 6.652 11.380 1.00 92.44 83 ASP A N 1
ATOM 641 C CA . ASP A 1 83 ? -0.914 6.664 10.904 1.00 92.44 83 ASP A CA 1
ATOM 642 C C . ASP A 1 83 ? -0.145 5.440 11.420 1.00 92.44 83 ASP A C 1
ATOM 644 O O . ASP A 1 83 ? 0.481 4.734 10.634 1.00 92.44 83 ASP A O 1
ATOM 648 N N . GLY A 1 84 ? -0.302 5.100 12.704 1.00 94.75 84 GLY A N 1
ATOM 649 C CA . GLY A 1 84 ? 0.288 3.885 13.268 1.00 94.75 84 GLY A CA 1
ATOM 650 C C . GLY A 1 84 ? -0.272 2.587 12.672 1.00 94.75 84 GLY A C 1
ATOM 651 O O . GLY A 1 84 ? 0.473 1.628 12.501 1.00 94.75 84 GLY A O 1
ATOM 652 N N . ILE A 1 85 ? -1.564 2.529 12.329 1.00 95.81 85 ILE A N 1
ATOM 653 C CA . ILE A 1 85 ? -2.155 1.369 11.635 1.00 95.81 85 ILE A CA 1
ATOM 654 C C . ILE A 1 85 ? -1.582 1.240 10.219 1.00 95.81 85 ILE A C 1
ATOM 656 O O . ILE A 1 85 ? -1.242 0.140 9.797 1.00 95.81 85 ILE A O 1
ATOM 660 N N . VAL A 1 86 ? -1.444 2.355 9.496 1.00 93.12 86 VAL A N 1
ATOM 661 C CA . VAL A 1 86 ? -0.825 2.387 8.163 1.00 93.12 86 VAL A CA 1
ATOM 662 C C . VAL A 1 86 ? 0.618 1.892 8.229 1.00 93.12 86 VAL A C 1
ATOM 664 O O . VAL A 1 86 ? 1.016 1.080 7.398 1.00 93.12 86 VAL A O 1
ATOM 667 N N . GLU A 1 87 ? 1.397 2.352 9.209 1.00 92.81 87 GLU A N 1
ATOM 668 C CA . GLU A 1 87 ? 2.761 1.867 9.434 1.00 92.81 87 GLU A CA 1
ATOM 669 C C . GLU A 1 87 ? 2.782 0.369 9.737 1.00 92.81 87 GLU A C 1
ATOM 671 O O . GLU A 1 87 ? 3.506 -0.359 9.065 1.00 92.81 87 GLU A O 1
ATOM 676 N N . LEU A 1 88 ? 1.936 -0.097 10.663 1.00 94.56 88 LEU A N 1
ATOM 677 C CA . LEU A 1 88 ? 1.815 -1.510 11.027 1.00 94.56 88 LEU A CA 1
ATOM 678 C C . LEU A 1 88 ? 1.505 -2.396 9.810 1.00 94.56 88 LEU A C 1
ATOM 680 O O . LEU A 1 88 ? 2.143 -3.423 9.629 1.00 94.56 88 LEU A O 1
ATOM 684 N N . VAL A 1 89 ? 0.560 -2.003 8.955 1.00 93.88 89 VAL A N 1
ATOM 685 C CA . VAL A 1 89 ? 0.221 -2.779 7.748 1.00 93.88 89 VAL A CA 1
ATOM 686 C C . VAL A 1 89 ? 1.355 -2.743 6.718 1.00 93.88 89 VAL A C 1
ATOM 688 O O . VAL A 1 89 ? 1.610 -3.723 6.023 1.00 93.88 89 VAL A O 1
ATOM 691 N N . LEU A 1 90 ? 2.104 -1.641 6.626 1.00 90.62 90 LEU A N 1
ATOM 692 C CA . LEU A 1 90 ? 3.288 -1.579 5.766 1.00 90.62 90 LEU A CA 1
ATOM 693 C C . LEU A 1 90 ? 4.476 -2.396 6.312 1.00 90.62 90 LEU A C 1
ATOM 695 O O . LEU A 1 90 ? 5.367 -2.738 5.531 1.00 90.62 90 LEU A O 1
ATOM 699 N N . GLU A 1 91 ? 4.497 -2.758 7.599 1.00 92.12 91 GLU A N 1
ATOM 700 C CA . GLU A 1 91 ? 5.465 -3.724 8.145 1.00 92.12 91 GLU A CA 1
ATOM 701 C C . GLU A 1 91 ? 5.254 -5.139 7.577 1.00 92.12 91 GLU A C 1
ATOM 703 O O . GLU A 1 91 ? 6.216 -5.908 7.479 1.00 92.12 91 GLU A O 1
ATOM 708 N N . ASP A 1 92 ? 4.052 -5.482 7.106 1.00 90.94 92 ASP A N 1
ATOM 709 C CA . ASP A 1 92 ? 3.808 -6.764 6.429 1.00 90.94 92 ASP A CA 1
ATOM 710 C C . ASP A 1 92 ? 4.568 -6.849 5.098 1.00 90.94 92 ASP A C 1
ATOM 712 O O . ASP A 1 92 ? 5.087 -7.905 4.734 1.00 90.94 92 ASP A O 1
ATOM 716 N N . LEU A 1 93 ? 4.745 -5.717 4.404 1.00 91.06 93 LEU A N 1
ATOM 717 C CA . LEU A 1 93 ? 5.619 -5.646 3.230 1.00 91.06 93 LEU A CA 1
ATOM 718 C C . LEU A 1 93 ? 7.090 -5.859 3.611 1.00 91.06 93 LEU A C 1
ATOM 720 O O . LEU A 1 93 ? 7.825 -6.543 2.904 1.00 91.06 93 LEU A O 1
ATOM 724 N N . GLU A 1 94 ? 7.520 -5.254 4.717 1.00 87.94 94 GLU A N 1
ATOM 725 C CA . GLU A 1 94 ? 8.898 -5.315 5.214 1.00 87.94 94 GLU A CA 1
ATOM 726 C C . GLU A 1 94 ? 9.287 -6.719 5.702 1.00 87.94 94 GLU A C 1
ATOM 728 O O . GLU A 1 94 ? 10.439 -7.136 5.555 1.00 87.94 94 GLU A O 1
ATOM 733 N N . SER A 1 95 ? 8.329 -7.441 6.283 1.00 88.88 95 SER A N 1
ATOM 734 C CA . SER A 1 95 ? 8.503 -8.798 6.802 1.00 88.88 95 SER A CA 1
ATOM 735 C C . SER A 1 95 ? 8.276 -9.891 5.753 1.00 88.88 95 SER A C 1
ATOM 737 O O . SER A 1 95 ? 8.580 -11.057 6.018 1.00 88.88 95 SER A O 1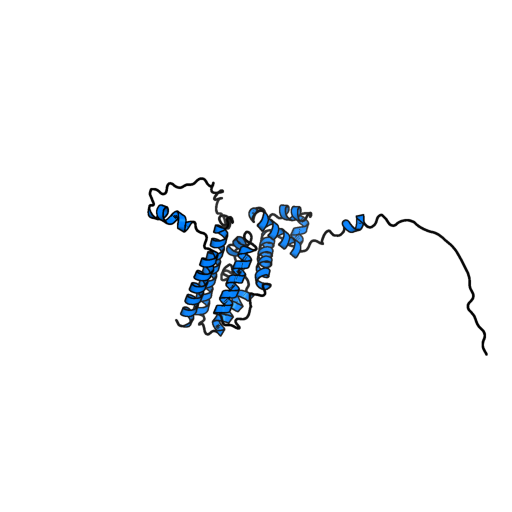
ATOM 739 N N . ASN A 1 96 ? 7.793 -9.537 4.558 1.00 90.69 96 ASN A N 1
ATOM 740 C CA . ASN A 1 96 ? 7.550 -10.493 3.488 1.00 90.69 96 ASN A CA 1
ATOM 741 C C . ASN A 1 96 ? 8.880 -11.041 2.925 1.00 90.69 96 ASN A C 1
ATOM 743 O O . ASN A 1 96 ? 9.631 -10.295 2.289 1.00 90.69 96 ASN A O 1
ATOM 747 N N . PRO A 1 97 ? 9.172 -12.348 3.093 1.00 88.75 97 PRO A N 1
ATOM 748 C CA . PRO A 1 97 ? 10.441 -12.934 2.663 1.00 88.75 97 PRO A CA 1
ATOM 749 C C . PRO A 1 97 ? 10.630 -12.910 1.142 1.00 88.75 97 PRO A C 1
ATOM 751 O O . PRO A 1 97 ? 11.765 -12.914 0.677 1.00 88.75 97 PRO A O 1
ATOM 754 N N . GLU A 1 98 ? 9.541 -12.834 0.375 1.00 90.75 98 GLU A N 1
ATOM 755 C CA . GLU A 1 98 ? 9.574 -12.788 -1.090 1.00 90.75 98 GLU A CA 1
ATOM 756 C C . GLU A 1 98 ? 9.901 -11.386 -1.630 1.00 90.75 98 GLU A C 1
ATOM 758 O O . GLU A 1 98 ? 10.130 -11.217 -2.828 1.00 90.75 98 GLU A O 1
ATOM 763 N N . VAL A 1 99 ? 9.928 -10.353 -0.777 1.00 90.44 99 VAL A N 1
ATOM 764 C CA . VAL A 1 99 ? 10.217 -8.972 -1.182 1.00 90.44 99 VAL A CA 1
ATOM 765 C C . VAL A 1 99 ? 11.644 -8.609 -0.789 1.00 90.44 99 VAL A C 1
ATOM 767 O O . VAL A 1 99 ? 11.941 -8.125 0.301 1.00 90.44 99 VAL A O 1
ATOM 770 N N . HIS A 1 100 ? 12.569 -8.831 -1.717 1.00 90.88 100 HIS A N 1
ATOM 771 C CA . HIS A 1 100 ? 13.977 -8.525 -1.491 1.00 90.88 100 HIS A CA 1
ATOM 772 C C . HIS A 1 100 ? 14.247 -7.019 -1.603 1.00 90.88 100 HIS A C 1
ATOM 774 O O . HIS A 1 100 ? 13.891 -6.381 -2.592 1.00 90.88 100 HIS A O 1
ATOM 780 N N . LYS A 1 101 ? 14.957 -6.457 -0.619 1.00 86.06 101 LYS A N 1
ATOM 781 C CA . LYS A 1 101 ? 15.387 -5.044 -0.626 1.00 86.06 101 LYS A CA 1
ATOM 782 C C . LYS A 1 101 ? 16.523 -4.752 -1.600 1.00 86.06 101 LYS A C 1
ATOM 784 O O . LYS A 1 101 ? 16.763 -3.592 -1.925 1.00 86.06 101 LYS A O 1
ATOM 789 N N . GLU A 1 102 ? 17.244 -5.785 -2.012 1.00 88.38 102 GLU A N 1
ATOM 790 C CA . GLU A 1 102 ? 18.376 -5.685 -2.923 1.00 88.38 102 GLU A CA 1
ATOM 791 C C . GLU A 1 102 ? 17.970 -6.159 -4.320 1.00 88.38 102 GLU A C 1
ATOM 793 O O . GLU A 1 102 ? 17.268 -7.160 -4.487 1.00 88.38 102 GLU A O 1
ATOM 798 N N . ALA A 1 103 ? 18.437 -5.443 -5.341 1.00 90.38 103 ALA A N 1
ATOM 799 C CA . ALA A 1 103 ? 18.187 -5.762 -6.743 1.00 90.38 103 ALA A CA 1
ATOM 800 C C . ALA A 1 103 ? 19.244 -6.732 -7.306 1.00 90.38 103 ALA A C 1
ATOM 802 O O . ALA A 1 103 ? 19.802 -6.507 -8.376 1.00 90.38 103 ALA A O 1
ATOM 803 N N . THR A 1 104 ? 19.538 -7.815 -6.579 1.00 88.12 104 THR A N 1
ATOM 804 C CA . THR A 1 104 ? 20.593 -8.792 -6.930 1.00 88.12 104 THR A CA 1
ATOM 805 C C . THR A 1 104 ? 20.378 -9.471 -8.285 1.00 88.12 104 THR A C 1
ATOM 807 O O . THR A 1 104 ? 21.338 -9.830 -8.958 1.00 88.12 104 THR A O 1
ATOM 810 N N . GLU A 1 105 ? 19.121 -9.612 -8.702 1.00 90.94 105 GLU A N 1
ATOM 811 C CA . GLU A 1 105 ? 18.703 -10.204 -9.981 1.00 90.94 105 GLU A CA 1
ATOM 812 C C . GLU A 1 105 ? 18.312 -9.144 -11.025 1.00 90.94 105 GLU A C 1
ATOM 814 O O . GLU A 1 105 ? 17.633 -9.447 -12.004 1.00 90.94 105 GLU A O 1
ATOM 819 N N . GLY A 1 106 ? 18.706 -7.889 -10.806 1.00 94.69 106 GLY A N 1
ATOM 820 C CA . GLY A 1 106 ? 18.324 -6.760 -11.646 1.00 94.69 106 GLY A CA 1
ATOM 821 C C . GLY A 1 106 ? 17.104 -6.003 -11.128 1.00 94.69 106 GLY A C 1
ATOM 822 O O . GLY A 1 106 ? 16.350 -6.457 -10.256 1.00 94.69 106 GLY A O 1
ATOM 823 N N . TRP A 1 107 ? 16.929 -4.797 -11.663 1.00 96.94 107 TRP A N 1
ATOM 824 C CA . TRP A 1 107 ? 15.872 -3.886 -11.241 1.00 96.94 107 TRP A CA 1
ATOM 825 C C . TRP A 1 107 ? 14.483 -4.391 -11.655 1.00 96.94 107 TRP A C 1
ATOM 827 O O . TRP A 1 107 ? 13.529 -4.174 -10.916 1.00 96.94 107 TRP A O 1
ATOM 837 N N . GLU A 1 108 ? 14.351 -5.112 -12.771 1.00 97.44 108 GLU A N 1
ATOM 838 C CA . GLU A 1 108 ? 13.078 -5.676 -13.238 1.00 97.44 108 GLU A CA 1
ATOM 839 C C . GLU A 1 108 ? 12.517 -6.668 -12.215 1.00 97.44 108 GLU A C 1
ATOM 841 O O . GLU A 1 108 ? 11.346 -6.599 -11.837 1.00 97.44 108 GLU A O 1
ATOM 846 N N . SER A 1 109 ? 13.378 -7.568 -11.730 1.00 96.75 109 SER A N 1
ATOM 847 C CA . SER A 1 109 ? 13.030 -8.565 -10.715 1.00 96.75 109 SER A CA 1
ATOM 848 C C . SER A 1 109 ? 12.680 -7.899 -9.380 1.00 96.75 109 SER A C 1
ATOM 850 O O . SER A 1 109 ? 11.692 -8.258 -8.736 1.00 96.75 109 SER A O 1
ATOM 852 N N . PHE A 1 110 ? 13.424 -6.853 -8.997 1.00 96.75 110 PHE A N 1
ATOM 853 C CA . PHE A 1 110 ? 13.106 -6.033 -7.826 1.00 96.75 110 PHE A CA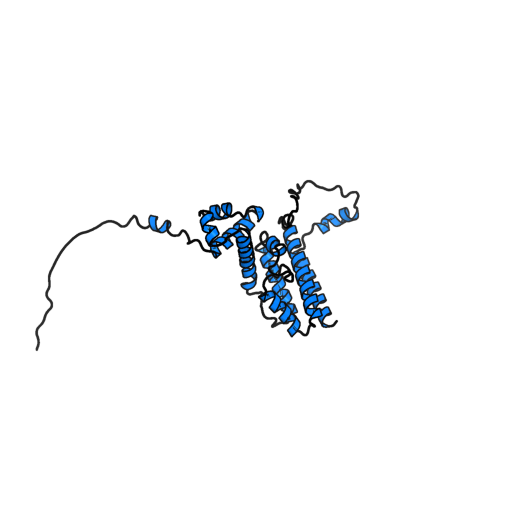 1
ATOM 854 C C . PHE A 1 110 ? 11.717 -5.383 -7.929 1.00 96.75 110 PHE A C 1
ATOM 856 O O . PHE A 1 110 ? 10.908 -5.528 -7.012 1.00 96.75 110 PHE A O 1
ATOM 863 N N . VAL A 1 111 ? 11.413 -4.712 -9.046 1.00 97.06 111 VAL A N 1
ATOM 864 C CA . VAL A 1 111 ? 10.112 -4.059 -9.274 1.00 97.06 111 VAL A CA 1
ATOM 865 C C . VAL A 1 111 ? 8.982 -5.082 -9.229 1.00 97.06 111 VAL A C 1
ATOM 867 O O . VAL A 1 111 ? 7.956 -4.826 -8.598 1.00 97.06 111 VAL A O 1
ATOM 870 N N . ARG A 1 112 ? 9.176 -6.258 -9.834 1.00 97.62 112 ARG A N 1
ATOM 871 C CA . ARG A 1 112 ? 8.181 -7.332 -9.829 1.00 97.62 112 ARG A CA 1
ATOM 872 C C . ARG A 1 112 ? 7.875 -7.816 -8.413 1.00 97.62 112 ARG A C 1
ATOM 874 O O . ARG A 1 112 ? 6.722 -7.764 -7.993 1.00 97.62 112 ARG A O 1
ATOM 881 N N . ARG A 1 113 ? 8.900 -8.200 -7.645 1.00 96.62 113 ARG A N 1
ATOM 882 C CA . ARG A 1 113 ? 8.740 -8.632 -6.244 1.00 96.62 113 ARG A CA 1
ATOM 883 C C . ARG A 1 113 ? 8.057 -7.577 -5.386 1.00 96.62 113 ARG A C 1
ATOM 885 O O . ARG A 1 113 ? 7.124 -7.893 -4.655 1.00 96.62 113 ARG A O 1
ATOM 892 N N . LEU A 1 114 ? 8.482 -6.321 -5.515 1.00 96.44 114 LEU A N 1
ATOM 893 C CA . LEU A 1 114 ? 7.875 -5.212 -4.787 1.00 96.44 114 LEU A CA 1
ATOM 894 C C . LEU A 1 114 ? 6.391 -5.044 -5.139 1.00 96.44 114 LEU A C 1
ATOM 896 O O . LEU A 1 114 ? 5.572 -4.852 -4.243 1.00 96.44 114 LEU A O 1
ATOM 900 N N . SER A 1 115 ? 6.034 -5.173 -6.419 1.00 97.38 115 SER A N 1
ATOM 901 C CA . SER A 1 115 ? 4.645 -5.081 -6.890 1.00 97.38 115 SER A CA 1
ATOM 902 C C . SER A 1 115 ? 3.772 -6.182 -6.294 1.00 97.38 115 SER A C 1
ATOM 904 O O . SER A 1 115 ? 2.695 -5.890 -5.778 1.00 97.38 115 SER A O 1
ATOM 906 N N . HIS A 1 116 ? 4.242 -7.434 -6.310 1.00 97.06 116 HIS A N 1
ATOM 907 C CA . HIS A 1 116 ? 3.522 -8.548 -5.685 1.00 97.06 116 HIS A CA 1
ATOM 908 C C . HIS A 1 116 ? 3.414 -8.384 -4.168 1.00 97.06 116 HIS A C 1
ATOM 910 O O . HIS A 1 116 ? 2.382 -8.719 -3.596 1.00 97.06 116 HIS A O 1
ATOM 916 N N . GLY A 1 117 ? 4.444 -7.833 -3.520 1.00 96.25 117 GLY A N 1
ATOM 917 C CA . GLY A 1 117 ? 4.410 -7.499 -2.100 1.00 96.25 117 GLY A CA 1
ATOM 918 C C . GLY A 1 117 ? 3.282 -6.526 -1.767 1.00 96.25 117 GLY A C 1
ATOM 919 O O . GLY A 1 117 ? 2.463 -6.810 -0.898 1.00 96.25 117 GLY A O 1
ATOM 920 N N . PHE A 1 118 ? 3.187 -5.412 -2.499 1.00 96.12 118 PHE A N 1
ATOM 921 C CA . PHE A 1 118 ? 2.094 -4.452 -2.317 1.00 96.12 118 PHE A CA 1
ATOM 922 C C . PHE A 1 118 ? 0.726 -5.044 -2.646 1.00 96.12 118 PHE A C 1
ATOM 924 O O . PHE A 1 118 ? -0.233 -4.773 -1.929 1.00 96.12 118 PHE A O 1
ATOM 931 N N . ARG A 1 119 ? 0.633 -5.863 -3.698 1.00 95.88 119 ARG A N 1
ATOM 932 C CA . ARG A 1 119 ? -0.611 -6.550 -4.052 1.00 95.88 119 ARG A CA 1
ATOM 933 C C . ARG A 1 119 ? -1.076 -7.490 -2.947 1.00 95.88 119 ARG A C 1
ATOM 935 O O . ARG A 1 119 ? -2.250 -7.483 -2.604 1.00 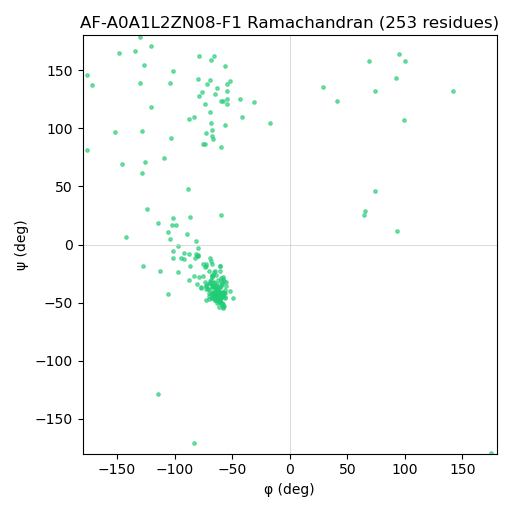95.88 119 ARG A O 1
ATOM 942 N N . LYS A 1 120 ? -0.153 -8.242 -2.349 1.00 95.44 120 LYS A N 1
ATOM 943 C CA . LYS A 1 120 ? -0.443 -9.110 -1.210 1.00 95.44 120 LYS A CA 1
ATOM 944 C C . LYS A 1 120 ? -0.945 -8.308 -0.008 1.00 95.44 120 LYS A C 1
ATOM 946 O O . LYS A 1 120 ? -1.980 -8.659 0.537 1.00 95.44 120 LYS A O 1
ATOM 951 N N . VAL A 1 121 ? -0.283 -7.199 0.336 1.00 95.12 121 VAL A N 1
ATOM 952 C CA . VAL A 1 121 ? -0.748 -6.300 1.409 1.00 95.12 121 VAL A CA 1
ATOM 953 C C . VAL A 1 121 ? -2.151 -5.762 1.116 1.00 95.12 121 VAL A C 1
ATOM 955 O O . VAL A 1 121 ? -2.987 -5.740 2.010 1.00 95.12 121 VAL A O 1
ATOM 958 N N . ALA A 1 122 ? -2.435 -5.369 -0.129 1.00 94.31 122 ALA A N 1
ATOM 959 C CA . ALA A 1 122 ? -3.769 -4.921 -0.524 1.00 94.31 122 ALA A CA 1
ATOM 960 C C . ALA A 1 122 ? -4.827 -6.021 -0.339 1.00 94.31 122 ALA A C 1
ATOM 962 O O . ALA A 1 122 ? -5.906 -5.748 0.168 1.00 94.31 122 ALA A O 1
ATOM 963 N N . GLN A 1 123 ? -4.508 -7.260 -0.715 1.00 93.19 123 GLN A N 1
ATOM 964 C CA . GLN A 1 123 ? -5.409 -8.410 -0.592 1.00 93.19 123 GLN A CA 1
ATOM 965 C C . GLN A 1 123 ? -5.607 -8.877 0.857 1.00 93.19 123 GLN A C 1
ATOM 967 O O . GLN A 1 123 ? -6.683 -9.363 1.193 1.00 93.19 123 GLN A O 1
ATOM 972 N N . GLU A 1 124 ? -4.581 -8.763 1.701 1.00 94.00 124 GLU A N 1
ATOM 973 C CA . GLU A 1 124 ? -4.641 -9.131 3.122 1.00 94.00 124 GLU A CA 1
ATOM 974 C C . GLU A 1 124 ? -5.338 -8.061 3.971 1.00 94.00 124 GLU A C 1
ATOM 976 O O . GLU A 1 124 ? -5.957 -8.404 4.976 1.00 94.00 124 GLU A O 1
ATOM 981 N N . HIS A 1 125 ? -5.279 -6.795 3.542 1.00 94.44 125 HIS A N 1
ATOM 982 C CA . HIS A 1 125 ? -5.869 -5.648 4.239 1.00 94.44 125 HIS A CA 1
ATOM 983 C C . HIS A 1 125 ? -6.753 -4.800 3.309 1.00 94.44 125 HIS A C 1
ATOM 985 O O . HIS A 1 125 ? -6.442 -3.629 3.045 1.00 94.44 125 HIS A O 1
ATOM 991 N N . PRO A 1 126 ? -7.831 -5.380 2.752 1.00 93.25 126 PRO A N 1
ATOM 992 C CA . PRO A 1 126 ? -8.656 -4.730 1.741 1.00 93.25 126 PRO A CA 1
ATOM 993 C C . PRO A 1 126 ? -9.332 -3.447 2.238 1.00 93.25 126 PRO A C 1
ATOM 995 O O . PRO A 1 126 ? -9.514 -2.530 1.439 1.00 93.25 126 PRO A O 1
ATOM 998 N N . GLN A 1 127 ? -9.667 -3.331 3.528 1.00 92.00 127 GLN A N 1
ATOM 999 C CA . GLN A 1 127 ? -10.304 -2.126 4.080 1.00 92.00 127 GLN A CA 1
ATOM 1000 C C . GLN A 1 127 ? -9.283 -1.074 4.535 1.00 92.00 127 GLN A C 1
ATOM 1002 O O . GLN A 1 127 ? -9.552 0.131 4.473 1.00 92.00 127 GLN A O 1
ATOM 1007 N N . VAL A 1 128 ? -8.091 -1.484 4.980 1.00 93.62 128 VAL A N 1
ATOM 1008 C CA . VAL A 1 128 ? -7.030 -0.542 5.374 1.00 93.62 128 VAL A CA 1
ATOM 1009 C C . VAL A 1 128 ? -6.269 -0.002 4.159 1.00 93.62 128 VAL A C 1
ATOM 1011 O O . VAL A 1 128 ? -5.865 1.165 4.160 1.00 93.62 128 VAL A O 1
ATOM 1014 N N . PHE A 1 129 ? -6.082 -0.786 3.096 1.00 94.06 129 PHE A N 1
ATOM 1015 C CA . PHE A 1 129 ? -5.294 -0.367 1.932 1.00 94.06 129 PHE A CA 1
ATOM 1016 C C . PHE A 1 129 ? -5.803 0.924 1.252 1.00 94.06 129 PHE A C 1
ATOM 1018 O O . PHE A 1 129 ? -4.977 1.796 0.954 1.00 94.06 129 PHE A O 1
ATOM 1025 N N . PRO A 1 130 ? -7.119 1.153 1.070 1.00 91.75 130 PRO A N 1
ATOM 1026 C CA . PRO A 1 130 ? -7.638 2.431 0.581 1.00 91.75 130 PRO A CA 1
ATOM 1027 C C . PRO A 1 130 ? -7.238 3.633 1.453 1.00 91.75 130 PRO A C 1
ATOM 1029 O O . PRO A 1 130 ? -6.993 4.725 0.934 1.00 91.75 130 PRO A O 1
ATOM 1032 N N . VAL A 1 131 ? -7.082 3.443 2.767 1.00 91.25 131 VAL A N 1
ATOM 1033 C CA . VAL A 1 131 ? -6.575 4.481 3.679 1.00 91.25 131 VAL A CA 1
ATOM 1034 C C . VAL A 1 131 ? -5.099 4.772 3.398 1.00 91.25 131 VAL A C 1
ATOM 1036 O O . VAL A 1 131 ? -4.709 5.936 3.313 1.00 91.25 131 VAL A O 1
ATOM 1039 N N . ILE A 1 132 ? -4.275 3.743 3.177 1.00 91.00 132 ILE A N 1
ATOM 1040 C CA . ILE A 1 132 ? -2.859 3.894 2.780 1.00 91.00 132 ILE A CA 1
ATOM 1041 C C . ILE A 1 132 ? -2.744 4.693 1.471 1.00 91.00 132 ILE A C 1
ATOM 1043 O O . ILE A 1 132 ? -1.862 5.549 1.324 1.00 91.00 132 ILE A O 1
ATOM 1047 N N . ALA A 1 133 ? -3.644 4.409 0.531 1.00 87.62 133 ALA A N 1
ATOM 1048 C CA . ALA A 1 133 ? -3.676 4.969 -0.812 1.00 87.62 133 ALA A CA 1
ATOM 1049 C C . ALA A 1 133 ? -4.037 6.464 -0.865 1.00 87.62 133 ALA A C 1
ATOM 1051 O O . ALA A 1 133 ? -3.534 7.188 -1.725 1.00 87.62 133 ALA A O 1
ATOM 1052 N N . THR A 1 134 ? -4.891 6.934 0.041 1.00 85.56 134 THR A N 1
ATOM 1053 C CA . THR A 1 134 ? -5.509 8.274 -0.027 1.00 85.56 134 THR A CA 1
ATOM 1054 C C . THR A 1 134 ? -5.052 9.223 1.072 1.00 85.56 134 THR A C 1
ATOM 1056 O O . THR A 1 134 ? -5.109 10.444 0.898 1.00 85.56 134 THR A O 1
ATOM 1059 N N . ARG A 1 135 ? -4.560 8.699 2.200 1.00 85.56 135 ARG A N 1
ATOM 1060 C CA . ARG A 1 135 ? -4.100 9.528 3.312 1.00 85.56 135 ARG A CA 1
ATOM 1061 C C . ARG A 1 135 ? -2.906 10.384 2.875 1.00 85.56 135 ARG A C 1
ATOM 1063 O O . ARG A 1 135 ? -1.972 9.852 2.262 1.00 85.56 135 ARG A O 1
ATOM 1070 N N . PRO A 1 136 ? -2.867 11.688 3.208 1.00 82.62 136 PRO A N 1
ATOM 1071 C CA . PRO A 1 136 ? -1.746 12.544 2.842 1.00 82.62 136 PRO A CA 1
ATOM 1072 C C . PRO A 1 136 ? -0.414 11.960 3.335 1.00 82.62 136 PRO A C 1
ATOM 1074 O O . PRO A 1 136 ? -0.328 11.510 4.480 1.00 82.62 136 PRO A O 1
ATOM 1077 N N . PRO A 1 137 ? 0.620 11.884 2.488 1.00 81.06 137 PRO A N 1
ATOM 1078 C CA . PRO A 1 137 ? 1.952 11.502 2.934 1.00 81.06 137 PRO A CA 1
ATOM 1079 C C . PRO A 1 137 ? 2.578 12.571 3.830 1.00 81.06 137 PRO A C 1
ATOM 1081 O O . PRO A 1 137 ? 2.232 13.747 3.741 1.00 81.06 137 PRO A O 1
ATOM 1084 N N . GLU A 1 138 ? 3.566 12.169 4.633 1.00 79.50 138 GLU A N 1
ATOM 1085 C CA . GLU A 1 138 ? 4.347 13.090 5.473 1.00 79.50 138 GLU A CA 1
ATOM 1086 C C . GLU A 1 138 ? 5.046 14.185 4.658 1.00 79.50 138 GLU A C 1
ATOM 1088 O O . GLU A 1 138 ? 5.262 15.296 5.142 1.00 79.50 138 GLU A O 1
ATOM 1093 N N . ALA A 1 139 ? 5.390 13.879 3.403 1.00 84.69 139 ALA A N 1
ATOM 1094 C CA . ALA A 1 139 ? 6.014 14.816 2.487 1.00 84.69 139 ALA A CA 1
ATOM 1095 C C . ALA A 1 139 ? 5.292 14.845 1.126 1.00 84.69 139 ALA A C 1
ATOM 1097 O O . ALA A 1 139 ? 4.993 13.781 0.580 1.00 84.69 139 ALA A O 1
ATOM 1098 N N . PRO A 1 140 ? 5.093 16.028 0.502 1.00 82.94 140 PRO A N 1
ATOM 1099 C CA . PRO A 1 140 ? 4.317 16.168 -0.741 1.00 82.94 140 PRO A CA 1
ATOM 1100 C C . PRO A 1 140 ? 4.842 15.384 -1.955 1.00 82.94 140 PRO A C 1
ATOM 1102 O O . PRO A 1 140 ? 4.128 15.208 -2.937 1.00 82.94 140 PRO A O 1
ATOM 1105 N N . TRP A 1 141 ? 6.109 14.965 -1.928 1.00 84.38 141 TRP A N 1
ATOM 1106 C CA . TRP A 1 141 ? 6.762 14.234 -3.018 1.00 84.38 141 TRP A CA 1
ATOM 1107 C C . TRP A 1 141 ? 6.656 12.708 -2.884 1.00 84.38 141 TRP A C 1
ATOM 1109 O O . TRP A 1 141 ? 6.948 11.992 -3.846 1.00 84.38 141 TRP A O 1
ATOM 1119 N N . ILE A 1 142 ? 6.244 12.202 -1.718 1.00 88.06 142 ILE A N 1
ATOM 1120 C CA . ILE A 1 142 ? 5.971 10.778 -1.507 1.00 88.06 142 ILE A CA 1
ATOM 1121 C C . ILE A 1 142 ? 4.684 10.424 -2.256 1.00 88.06 142 ILE A C 1
ATOM 1123 O O . ILE A 1 142 ? 3.724 11.193 -2.267 1.00 88.06 142 ILE A O 1
ATOM 1127 N N . ARG A 1 143 ? 4.667 9.264 -2.917 1.00 87.38 143 ARG A N 1
ATOM 1128 C CA . ARG A 1 143 ? 3.546 8.827 -3.755 1.00 87.38 143 ARG A CA 1
ATOM 1129 C C . ARG A 1 143 ? 3.008 7.502 -3.218 1.00 87.38 143 ARG A C 1
ATOM 1131 O O . ARG A 1 143 ? 3.759 6.527 -3.221 1.00 87.38 143 ARG A O 1
ATOM 1138 N N . PRO A 1 144 ? 1.739 7.437 -2.783 1.00 87.62 144 PRO A N 1
ATOM 1139 C CA . PRO A 1 144 ? 1.116 6.171 -2.420 1.00 87.62 144 PRO A CA 1
ATOM 1140 C C . PRO A 1 144 ? 1.166 5.147 -3.575 1.00 87.62 144 PRO A C 1
ATOM 1142 O O . PRO A 1 144 ?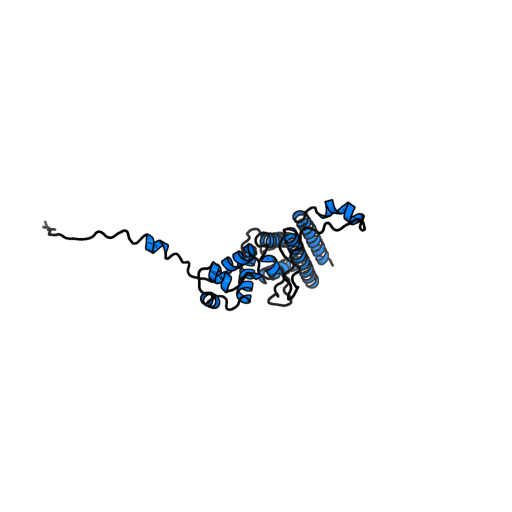 1.245 5.548 -4.738 1.00 87.62 144 PRO A O 1
ATOM 1145 N N . PRO A 1 145 ? 1.146 3.835 -3.275 1.00 86.81 145 PRO A N 1
ATOM 1146 C CA . PRO A 1 145 ? 1.162 3.247 -1.931 1.00 86.81 145 PRO A CA 1
ATOM 1147 C C . PRO A 1 145 ? 2.575 3.201 -1.309 1.00 86.81 145 PRO A C 1
ATOM 1149 O O . PRO A 1 145 ? 2.735 2.817 -0.153 1.00 86.81 145 PRO A O 1
ATOM 1152 N N . MET A 1 146 ? 3.615 3.628 -2.037 1.00 86.88 146 MET A N 1
ATOM 1153 C CA . MET A 1 146 ? 5.000 3.640 -1.556 1.00 86.88 146 MET A CA 1
ATOM 1154 C C . MET A 1 146 ? 5.248 4.776 -0.560 1.00 86.88 146 MET A C 1
ATOM 1156 O O . MET A 1 146 ? 5.695 5.859 -0.930 1.00 86.88 146 MET A O 1
ATOM 1160 N N . ARG A 1 147 ? 4.968 4.524 0.720 1.00 87.12 147 ARG A N 1
ATOM 1161 C CA . ARG A 1 147 ? 5.163 5.509 1.801 1.00 87.12 147 ARG A CA 1
ATOM 1162 C C . ARG A 1 147 ? 6.484 5.346 2.557 1.00 87.12 147 ARG A C 1
ATOM 1164 O O . ARG A 1 147 ? 6.991 6.312 3.111 1.00 87.12 147 ARG A O 1
ATOM 1171 N N . SER A 1 148 ? 7.071 4.150 2.542 1.00 89.19 148 SER A N 1
ATOM 1172 C CA . SER A 1 148 ? 8.340 3.871 3.223 1.00 89.19 148 SER A CA 1
ATOM 1173 C C . SER A 1 148 ? 9.527 4.487 2.484 1.00 89.19 148 SER A C 1
ATOM 1175 O O . SER A 1 148 ? 9.820 4.127 1.340 1.00 89.19 148 SER A O 1
ATOM 1177 N N . LEU A 1 149 ? 10.265 5.367 3.169 1.00 91.00 149 LEU A N 1
ATOM 1178 C CA . LEU A 1 149 ? 11.498 5.964 2.648 1.00 91.00 149 LEU A CA 1
ATOM 1179 C C . LEU A 1 149 ? 12.546 4.912 2.290 1.00 91.00 149 LEU A C 1
ATOM 1181 O O . LEU A 1 149 ? 13.278 5.087 1.319 1.00 91.00 149 LEU A O 1
ATOM 1185 N N . THR A 1 150 ? 12.593 3.805 3.030 1.00 91.62 150 THR A N 1
ATOM 1186 C CA . THR A 1 150 ? 13.479 2.683 2.723 1.00 91.62 150 THR A CA 1
ATOM 1187 C C . THR A 1 150 ? 13.119 2.074 1.375 1.00 91.62 150 THR A C 1
ATOM 1189 O O . THR A 1 150 ? 13.995 1.965 0.519 1.00 91.62 150 THR A O 1
ATOM 1192 N N . TRP A 1 151 ? 11.846 1.747 1.136 1.00 92.56 151 TRP A N 1
ATOM 1193 C CA . TRP A 1 151 ? 11.405 1.170 -0.139 1.00 92.56 151 TRP A CA 1
ATOM 1194 C C . TRP A 1 151 ? 11.573 2.133 -1.314 1.00 92.56 151 TRP A C 1
ATOM 1196 O O . TRP A 1 151 ? 12.056 1.724 -2.371 1.00 92.56 151 TRP A O 1
ATOM 1206 N N . ILE A 1 152 ? 11.253 3.417 -1.125 1.00 94.19 152 ILE A N 1
ATOM 1207 C CA . ILE A 1 152 ? 11.490 4.455 -2.138 1.00 94.19 152 ILE A CA 1
ATOM 1208 C C . ILE A 1 152 ? 12.984 4.533 -2.459 1.00 94.19 152 ILE A C 1
ATOM 1210 O O . ILE A 1 152 ? 13.366 4.449 -3.623 1.00 94.19 152 ILE A O 1
ATOM 1214 N N . ASN A 1 153 ? 13.845 4.632 -1.444 1.00 95.06 153 ASN A N 1
ATOM 1215 C CA . ASN A 1 153 ? 15.287 4.711 -1.649 1.00 95.06 153 ASN A CA 1
ATOM 1216 C C . ASN A 1 153 ? 15.833 3.467 -2.363 1.00 95.06 153 ASN A C 1
ATOM 1218 O O . ASN A 1 153 ? 16.625 3.612 -3.288 1.00 95.06 153 ASN A O 1
ATOM 1222 N N . ARG A 1 154 ? 15.387 2.258 -1.994 1.00 95.69 154 ARG A N 1
ATOM 1223 C CA . ARG A 1 154 ? 15.797 1.013 -2.669 1.00 95.69 154 ARG A CA 1
ATOM 1224 C C . ARG A 1 154 ? 15.358 0.968 -4.127 1.00 95.69 154 ARG A C 1
ATOM 1226 O O . ARG A 1 154 ? 16.161 0.598 -4.974 1.00 95.69 154 ARG A O 1
ATOM 1233 N N . PHE A 1 155 ? 14.141 1.410 -4.433 1.00 96.25 155 PHE A N 1
ATOM 1234 C CA . PHE A 1 155 ? 13.662 1.511 -5.810 1.00 96.25 155 PHE A CA 1
ATOM 1235 C C . PHE A 1 155 ? 14.518 2.474 -6.640 1.00 96.25 155 PHE A C 1
ATOM 1237 O O . PHE A 1 155 ? 14.985 2.123 -7.723 1.00 96.25 155 PHE A O 1
ATOM 1244 N N . LEU A 1 156 ? 14.766 3.680 -6.121 1.00 96.69 156 LEU A N 1
ATOM 1245 C CA . LEU A 1 156 ? 15.587 4.678 -6.810 1.00 96.69 156 LEU A CA 1
ATOM 1246 C C . LEU A 1 156 ? 17.030 4.180 -6.982 1.00 96.69 156 LEU A C 1
ATOM 1248 O O . LEU A 1 156 ? 17.595 4.308 -8.066 1.00 96.69 156 LEU A O 1
ATOM 1252 N N . GLN A 1 157 ? 17.605 3.570 -5.943 1.00 97.12 157 GLN A N 1
ATOM 1253 C CA . GLN A 1 157 ? 18.946 2.990 -5.964 1.00 97.12 157 GLN A CA 1
ATOM 1254 C C . GLN A 1 157 ? 19.063 1.879 -7.016 1.00 97.12 157 GLN A C 1
ATOM 1256 O O . GLN A 1 157 ? 19.975 1.934 -7.836 1.00 97.12 157 GLN A O 1
ATOM 1261 N N . ALA A 1 158 ? 18.116 0.936 -7.056 1.00 97.19 158 ALA A N 1
ATOM 1262 C CA . ALA A 1 158 ? 18.110 -0.168 -8.017 1.00 97.19 158 ALA A CA 1
ATOM 1263 C C . ALA A 1 158 ? 18.147 0.327 -9.473 1.00 97.19 158 ALA A C 1
ATOM 1265 O O . ALA A 1 158 ? 18.894 -0.206 -10.298 1.00 97.19 158 ALA A O 1
ATOM 1266 N N . LEU A 1 159 ? 17.388 1.382 -9.791 1.00 97.56 159 LEU A N 1
ATOM 1267 C CA . LEU A 1 159 ? 17.412 1.994 -11.121 1.00 97.56 159 LEU A CA 1
ATOM 1268 C C . LEU A 1 159 ? 18.729 2.735 -11.389 1.00 97.56 159 LEU A C 1
ATOM 1270 O O . LEU A 1 159 ? 19.319 2.579 -12.458 1.00 97.56 159 LEU A O 1
ATOM 1274 N N . ARG A 1 160 ? 19.231 3.519 -10.429 1.00 97.44 160 ARG A N 1
ATOM 1275 C CA . ARG A 1 160 ? 20.478 4.285 -10.602 1.00 97.44 160 ARG A CA 1
ATOM 1276 C C . ARG A 1 160 ? 21.693 3.379 -10.790 1.00 97.44 160 A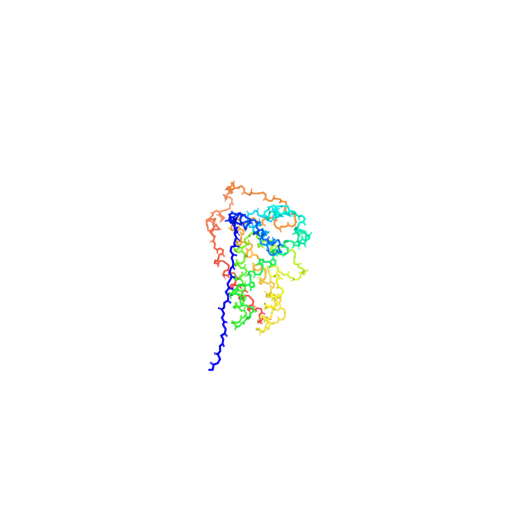RG A C 1
ATOM 1278 O O . ARG A 1 160 ? 22.494 3.631 -11.685 1.00 97.44 160 ARG A O 1
ATOM 1285 N N . GLU A 1 161 ? 21.794 2.300 -10.022 1.00 96.19 161 GLU A N 1
ATOM 1286 C CA . GLU A 1 161 ? 22.852 1.290 -10.164 1.00 96.19 161 GLU A CA 1
ATOM 1287 C C . GLU A 1 161 ? 22.741 0.512 -11.482 1.00 96.19 161 GLU A C 1
ATOM 1289 O O . GLU A 1 161 ? 23.749 0.083 -12.039 1.00 96.19 161 GLU A O 1
ATOM 1294 N N . SER A 1 162 ? 21.532 0.414 -12.041 1.00 95.81 162 SER A N 1
ATOM 1295 C CA . SER A 1 162 ? 21.279 -0.188 -13.355 1.00 95.81 162 SER A CA 1
ATOM 1296 C C . SER A 1 162 ? 21.555 0.755 -14.536 1.00 95.81 162 SER A C 1
ATOM 1298 O O . SER A 1 162 ? 21.335 0.364 -15.687 1.00 95.81 162 SER A O 1
ATOM 1300 N N . GLY A 1 163 ? 22.038 1.977 -14.283 1.00 96.12 163 GLY A N 1
ATOM 1301 C CA . GLY A 1 163 ? 22.480 2.933 -15.305 1.00 96.12 163 GLY A CA 1
ATOM 1302 C C . GLY A 1 163 ? 21.424 3.933 -15.781 1.00 96.12 163 GLY A C 1
ATOM 1303 O O . GLY A 1 163 ? 21.655 4.618 -16.772 1.00 96.12 163 GLY A O 1
ATOM 1304 N N . PHE A 1 164 ? 20.277 4.041 -15.107 1.00 98.25 164 PHE A N 1
ATOM 1305 C CA . PHE A 1 164 ? 19.255 5.030 -15.457 1.00 98.25 164 PHE A CA 1
ATOM 1306 C C . PHE A 1 164 ? 19.730 6.453 -15.138 1.00 98.25 164 PHE A C 1
ATOM 1308 O O . PHE A 1 164 ? 20.333 6.691 -14.087 1.00 98.25 164 PHE A O 1
ATOM 1315 N N . SER A 1 165 ? 19.407 7.422 -16.000 1.00 98.06 165 SER A N 1
ATOM 1316 C CA . SER A 1 165 ? 19.593 8.851 -15.708 1.00 98.06 165 SER A CA 1
ATOM 1317 C C . SER A 1 165 ? 18.683 9.312 -14.558 1.00 98.06 165 SER A C 1
ATOM 1319 O O . SER A 1 165 ? 17.711 8.643 -14.216 1.00 98.06 165 SER A O 1
ATOM 1321 N N . GLU A 1 166 ? 18.979 10.458 -13.938 1.00 97.38 166 GLU A N 1
ATOM 1322 C CA . GLU A 1 166 ? 18.164 10.982 -12.826 1.00 97.38 166 GLU A CA 1
ATOM 1323 C C . GLU A 1 166 ? 16.723 11.258 -13.268 1.00 97.38 166 GLU A C 1
ATOM 1325 O O . GLU A 1 166 ? 15.767 10.886 -12.584 1.00 97.38 166 GLU A O 1
ATOM 1330 N N . GLU A 1 167 ? 16.568 11.846 -14.455 1.00 97.19 167 GLU A N 1
ATOM 1331 C CA . GLU A 1 167 ? 15.265 12.111 -15.053 1.00 97.19 167 GLU A CA 1
ATOM 1332 C C . GLU A 1 167 ? 14.508 10.809 -15.348 1.00 97.19 167 GLU A C 1
ATOM 1334 O O . GLU A 1 167 ? 13.333 10.685 -14.988 1.00 97.19 167 GLU A O 1
ATOM 1339 N N . ALA A 1 168 ? 15.184 9.809 -15.925 1.00 98.00 168 ALA A N 1
ATOM 1340 C CA . ALA A 1 168 ? 14.598 8.497 -16.188 1.00 98.00 168 ALA A CA 1
ATOM 1341 C C . ALA A 1 168 ? 14.163 7.797 -14.892 1.00 98.00 168 ALA A C 1
ATOM 1343 O O . ALA A 1 168 ? 13.054 7.269 -14.828 1.00 98.00 168 ALA A O 1
ATOM 1344 N N . THR A 1 169 ? 14.976 7.850 -13.832 1.00 98.00 169 THR A N 1
ATOM 1345 C CA . THR A 1 169 ? 14.644 7.281 -12.517 1.00 98.00 169 THR A CA 1
ATOM 1346 C C . THR A 1 169 ? 13.387 7.921 -11.922 1.00 98.00 169 THR A C 1
ATOM 1348 O O . THR A 1 169 ? 12.486 7.213 -11.467 1.00 98.00 169 THR A O 1
ATOM 1351 N N . VAL A 1 170 ? 13.272 9.253 -11.954 1.00 96.12 170 VAL A N 1
ATOM 1352 C CA . VAL A 1 170 ? 12.084 9.951 -11.432 1.00 96.12 170 VAL A CA 1
ATOM 1353 C C . VAL A 1 170 ? 10.845 9.641 -12.275 1.00 96.12 170 VAL A C 1
ATOM 1355 O O . VAL A 1 170 ? 9.764 9.411 -11.722 1.00 96.12 170 VAL A O 1
ATOM 1358 N N . ARG A 1 171 ? 10.976 9.604 -13.607 1.00 96.88 171 ARG A N 1
ATOM 1359 C CA . ARG A 1 171 ? 9.881 9.229 -14.518 1.00 96.88 171 ARG A CA 1
ATOM 1360 C C . ARG A 1 171 ? 9.416 7.794 -14.276 1.00 96.88 171 ARG A C 1
ATOM 1362 O O . ARG A 1 171 ? 8.208 7.567 -14.207 1.00 96.88 171 ARG A O 1
ATOM 1369 N N . ALA A 1 172 ? 10.347 6.866 -14.078 1.00 97.25 172 ALA A N 1
ATOM 1370 C CA . ALA A 1 172 ? 10.059 5.476 -13.748 1.00 97.25 172 ALA A CA 1
ATOM 1371 C C . ALA A 1 172 ? 9.304 5.357 -12.420 1.00 97.25 172 ALA A C 1
ATOM 1373 O O . ALA A 1 172 ? 8.250 4.730 -12.374 1.00 97.25 172 ALA A O 1
ATOM 1374 N N . TYR A 1 173 ? 9.772 6.031 -11.364 1.00 96.25 173 TYR A N 1
ATOM 1375 C CA . TYR A 1 173 ? 9.105 6.031 -10.059 1.00 96.25 173 TYR A CA 1
ATOM 1376 C C . TYR A 1 173 ? 7.673 6.585 -10.126 1.00 96.25 173 TYR A C 1
ATOM 1378 O O . TYR A 1 173 ? 6.746 6.014 -9.546 1.00 96.25 173 TYR A O 1
ATOM 1386 N N . ARG A 1 174 ? 7.451 7.674 -10.873 1.00 95.06 174 ARG A N 1
ATOM 1387 C CA . ARG A 1 174 ? 6.108 8.251 -11.066 1.00 95.06 174 ARG A CA 1
ATOM 1388 C C . ARG A 1 174 ? 5.179 7.313 -11.831 1.00 95.06 174 ARG A C 1
ATOM 1390 O O . ARG A 1 174 ? 4.025 7.174 -11.433 1.00 95.06 174 ARG A O 1
ATOM 1397 N N . ALA A 1 175 ? 5.664 6.691 -12.903 1.00 96.06 175 ALA A N 1
ATOM 1398 C CA . ALA A 1 175 ? 4.877 5.744 -13.689 1.00 96.06 175 ALA A CA 1
ATOM 1399 C C . ALA A 1 175 ? 4.528 4.500 -12.866 1.00 96.06 175 ALA A C 1
ATOM 1401 O O . ALA A 1 175 ? 3.358 4.142 -12.778 1.00 96.06 175 ALA A O 1
ATOM 1402 N N . TYR A 1 176 ? 5.523 3.925 -12.187 1.00 97.06 176 TYR A N 1
ATOM 1403 C CA . TYR A 1 176 ? 5.365 2.764 -11.320 1.00 97.06 176 TYR A CA 1
ATOM 1404 C C . TYR A 1 176 ? 4.353 3.002 -10.195 1.00 97.06 176 TYR A C 1
ATOM 1406 O O . TYR A 1 176 ? 3.380 2.265 -10.086 1.00 97.06 176 TYR A O 1
ATOM 1414 N N . SER A 1 177 ? 4.543 4.061 -9.398 1.00 94.56 177 SER A N 1
ATOM 1415 C CA . SER A 1 177 ? 3.637 4.383 -8.284 1.00 94.56 177 SER A CA 1
ATOM 1416 C C . SER A 1 177 ? 2.201 4.620 -8.751 1.00 94.56 177 SER A C 1
ATOM 1418 O O . SER A 1 177 ? 1.270 4.143 -8.116 1.00 94.56 177 SER A O 1
ATOM 1420 N N . SER A 1 178 ? 2.015 5.310 -9.881 1.00 93.69 178 SER A N 1
ATOM 1421 C CA . SER A 1 178 ? 0.675 5.608 -10.407 1.00 93.69 178 SER A CA 1
ATOM 1422 C C . SER A 1 178 ? -0.022 4.357 -10.946 1.00 93.69 178 SER A C 1
ATOM 1424 O O . SER A 1 178 ? -1.206 4.169 -10.677 1.00 93.69 178 SER A O 1
ATOM 1426 N N . PHE A 1 179 ? 0.710 3.493 -11.661 1.00 95.62 179 PHE A N 1
ATOM 1427 C CA . PHE A 1 179 ? 0.215 2.180 -12.082 1.00 95.62 179 PHE A CA 1
ATOM 1428 C C . PHE A 1 179 ? -0.205 1.349 -10.867 1.00 95.62 179 PHE A C 1
ATOM 1430 O O . PHE A 1 179 ? -1.345 0.899 -10.803 1.00 95.62 179 PHE A O 1
ATOM 1437 N N . LEU A 1 180 ? 0.700 1.188 -9.899 1.00 95.56 180 LEU A N 1
ATOM 1438 C CA . LEU A 1 180 ? 0.487 0.321 -8.749 1.00 95.56 180 LEU A CA 1
ATOM 1439 C C . LEU A 1 180 ? -0.701 0.797 -7.907 1.00 95.56 180 LEU A C 1
ATOM 1441 O O . LEU A 1 180 ? -1.575 0.004 -7.579 1.00 95.56 180 LEU A O 1
ATOM 1445 N N . LEU A 1 181 ? -0.762 2.097 -7.605 1.00 93.81 181 LEU A N 1
ATOM 1446 C CA . LEU A 1 181 ? -1.864 2.690 -6.850 1.00 93.81 181 LEU A CA 1
ATOM 1447 C C . LEU A 1 181 ? -3.208 2.481 -7.550 1.00 93.81 181 LEU A C 1
ATOM 1449 O O . LEU A 1 181 ? -4.155 2.002 -6.934 1.00 93.81 181 LEU A O 1
ATOM 1453 N N . GLY A 1 182 ? -3.284 2.846 -8.834 1.00 92.62 182 GLY A N 1
ATOM 1454 C CA . GLY A 1 182 ? -4.525 2.765 -9.596 1.00 92.62 182 GLY A CA 1
ATOM 1455 C C . GLY A 1 182 ? -5.008 1.329 -9.757 1.00 92.62 182 GLY A C 1
ATOM 1456 O O . GLY A 1 182 ? -6.191 1.061 -9.578 1.00 92.62 182 GLY A O 1
ATOM 1457 N N . HIS A 1 183 ? -4.096 0.401 -10.048 1.00 94.44 183 HIS A N 1
ATOM 1458 C CA . HIS A 1 183 ? -4.456 -0.995 -10.250 1.00 94.44 183 HIS A CA 1
ATOM 1459 C C . HIS A 1 183 ? -4.938 -1.658 -8.958 1.00 94.44 183 HIS A C 1
ATOM 1461 O O . HIS A 1 183 ? -5.976 -2.306 -8.971 1.00 94.44 183 HIS A O 1
ATOM 1467 N N . LEU A 1 184 ? -4.231 -1.464 -7.840 1.00 94.06 184 LEU A N 1
ATOM 1468 C CA . LEU A 1 184 ? -4.609 -2.095 -6.573 1.00 94.06 184 LEU A CA 1
ATOM 1469 C C . LEU A 1 184 ? -5.933 -1.555 -6.027 1.00 94.06 184 LEU A C 1
ATOM 1471 O O . LEU A 1 184 ? -6.732 -2.326 -5.510 1.00 94.06 184 LEU A O 1
ATOM 1475 N N . LEU A 1 185 ? -6.213 -0.258 -6.190 1.00 91.19 185 LEU A N 1
ATOM 1476 C CA . LEU A 1 185 ? -7.533 0.280 -5.850 1.00 91.19 185 LEU A CA 1
ATOM 1477 C C . LEU A 1 185 ? -8.635 -0.305 -6.744 1.00 91.19 185 LEU A C 1
ATOM 1479 O O . LEU A 1 185 ? -9.680 -0.685 -6.235 1.00 91.19 185 LEU A O 1
ATOM 1483 N N . LEU A 1 186 ? -8.417 -0.419 -8.057 1.00 89.06 186 LEU A N 1
ATOM 1484 C CA . LEU A 1 186 ? -9.409 -1.026 -8.954 1.00 89.06 186 LEU A CA 1
ATOM 1485 C C . LEU A 1 186 ? -9.649 -2.510 -8.639 1.00 89.06 186 LEU A C 1
ATOM 1487 O O . LEU A 1 186 ? -10.797 -2.950 -8.644 1.00 89.06 186 LEU A O 1
ATOM 1491 N N . GLU A 1 187 ? -8.590 -3.262 -8.330 1.00 89.00 187 GLU A N 1
ATOM 1492 C CA . GLU A 1 187 ? -8.679 -4.671 -7.927 1.00 89.00 187 GLU A CA 1
ATOM 1493 C C . GLU A 1 187 ? -9.523 -4.830 -6.653 1.00 89.00 187 GLU A C 1
ATOM 1495 O O . GLU A 1 187 ? -10.386 -5.704 -6.601 1.00 89.00 187 GLU A O 1
ATOM 1500 N N . LEU A 1 188 ? -9.342 -3.949 -5.664 1.00 87.06 188 LEU A N 1
ATOM 1501 C CA . LEU A 1 188 ? -10.142 -3.953 -4.437 1.00 87.06 188 LEU A CA 1
ATOM 1502 C C . LEU A 1 188 ? -11.592 -3.503 -4.662 1.00 87.06 188 LEU A C 1
ATOM 1504 O O . LEU A 1 188 ? -12.500 -4.101 -4.091 1.00 87.06 188 LEU A O 1
ATOM 1508 N N . ALA A 1 189 ? -11.842 -2.513 -5.528 1.00 77.56 189 ALA A N 1
ATOM 1509 C CA . ALA A 1 189 ? -13.206 -2.080 -5.854 1.00 77.56 189 ALA A CA 1
ATOM 1510 C C . ALA A 1 189 ? -14.017 -3.222 -6.486 1.00 77.56 189 ALA A C 1
ATOM 1512 O O . ALA A 1 189 ? -15.199 -3.384 -6.201 1.00 77.56 189 ALA A O 1
ATOM 1513 N N . GLY A 1 190 ? -13.371 -4.043 -7.322 1.00 67.75 190 GLY A N 1
ATOM 1514 C CA . GLY A 1 190 ? -13.982 -5.236 -7.912 1.00 67.75 190 GLY A CA 1
ATOM 1515 C C . GLY A 1 190 ? -14.266 -6.365 -6.911 1.00 67.75 190 GLY A C 1
ATOM 1516 O O . GLY A 1 190 ? -14.968 -7.312 -7.262 1.00 67.75 190 GLY A O 1
ATOM 1517 N N . ALA A 1 191 ? -13.743 -6.278 -5.685 1.00 64.44 191 ALA A N 1
ATOM 1518 C CA . ALA A 1 191 ? -13.953 -7.237 -4.602 1.00 64.44 191 ALA A CA 1
ATOM 1519 C C . ALA A 1 191 ? -15.041 -6.797 -3.595 1.00 64.44 191 ALA A C 1
ATOM 1521 O O . ALA A 1 191 ? -15.096 -7.351 -2.500 1.00 64.44 191 ALA A O 1
ATOM 1522 N N . ASP A 1 192 ? -15.895 -5.830 -3.964 1.00 61.31 192 ASP A N 1
ATOM 1523 C CA . ASP A 1 192 ? -16.965 -5.256 -3.122 1.00 61.31 192 ASP A CA 1
ATOM 1524 C C . ASP A 1 192 ? -16.445 -4.493 -1.885 1.00 61.31 192 ASP A C 1
ATOM 1526 O O . ASP A 1 192 ? -17.115 -4.350 -0.862 1.00 61.31 192 ASP A O 1
ATOM 1530 N N . VAL A 1 193 ? -15.211 -3.985 -1.972 1.00 56.75 193 VAL A N 1
ATOM 1531 C CA . VAL A 1 193 ? -14.670 -3.032 -0.998 1.00 56.75 193 VAL A CA 1
ATOM 1532 C C . VAL A 1 193 ? -15.230 -1.652 -1.319 1.00 56.75 193 VAL A C 1
ATOM 1534 O O . VAL A 1 193 ? -15.096 -1.168 -2.446 1.00 56.75 193 VAL A O 1
ATOM 1537 N N . ASP A 1 194 ? -15.812 -0.979 -0.328 1.00 56.97 194 ASP A N 1
ATOM 1538 C CA . ASP A 1 194 ? -16.278 0.394 -0.499 1.00 56.97 194 ASP A CA 1
ATOM 1539 C C . ASP A 1 194 ? -15.090 1.370 -0.566 1.00 56.97 194 ASP A C 1
ATOM 1541 O O . ASP A 1 194 ? -14.536 1.808 0.443 1.00 56.97 194 ASP A O 1
ATOM 1545 N N . ILE A 1 195 ? -14.668 1.698 -1.790 1.00 54.03 195 ILE A N 1
ATOM 1546 C CA . ILE A 1 195 ? -13.603 2.681 -2.069 1.00 54.03 195 ILE A CA 1
ATOM 1547 C C . ILE A 1 195 ? -14.186 4.088 -2.285 1.00 54.03 195 ILE A C 1
ATOM 1549 O O . ILE A 1 195 ? -13.441 5.068 -2.374 1.00 54.03 195 ILE A O 1
ATOM 1553 N N . SER A 1 196 ? -15.515 4.222 -2.352 1.00 51.34 196 SER A N 1
ATOM 1554 C CA . SER A 1 196 ? -16.184 5.489 -2.671 1.00 51.34 196 SER A CA 1
ATOM 1555 C C . SER A 1 196 ? -16.012 6.559 -1.582 1.00 51.34 196 SER A C 1
ATOM 1557 O O . SER A 1 196 ? -16.125 7.755 -1.861 1.00 51.34 196 SER A O 1
ATOM 1559 N N . ASP A 1 197 ? -15.617 6.138 -0.381 1.00 51.06 197 ASP A N 1
ATOM 1560 C CA . ASP A 1 197 ? -15.677 6.945 0.836 1.00 51.06 197 ASP A CA 1
ATOM 1561 C C . ASP A 1 197 ? -14.319 7.482 1.342 1.00 51.06 197 ASP A C 1
ATOM 1563 O O . ASP A 1 197 ? -14.228 8.058 2.429 1.00 51.06 197 ASP A O 1
ATOM 1567 N N . VAL A 1 198 ? -13.240 7.374 0.551 1.00 47.97 198 VAL A N 1
ATOM 1568 C CA . VAL A 1 198 ? -11.878 7.759 0.995 1.00 47.97 198 VAL A CA 1
ATOM 1569 C C . VAL A 1 198 ? -11.387 9.134 0.493 1.00 47.97 198 VAL A C 1
ATOM 1571 O O . VAL A 1 198 ? -10.189 9.419 0.455 1.00 47.97 198 VAL A O 1
ATOM 1574 N N . GLY A 1 199 ? -12.312 10.030 0.136 1.00 40.88 199 GLY A N 1
ATOM 1575 C CA . GLY A 1 199 ? -12.032 11.435 -0.199 1.00 40.88 199 GLY A CA 1
ATOM 1576 C C . GLY A 1 199 ? -12.365 12.404 0.949 1.00 40.88 199 GLY A C 1
ATOM 1577 O O . GLY A 1 199 ? -13.302 12.150 1.708 1.00 40.88 199 GLY A O 1
ATOM 1578 N N . PRO A 1 200 ? -11.653 13.542 1.098 1.00 37.00 200 PRO A N 1
ATOM 1579 C CA . PRO A 1 200 ? -12.097 14.598 1.995 1.00 37.00 200 PRO A CA 1
ATOM 1580 C C . PRO A 1 200 ? -13.368 15.211 1.391 1.00 37.00 200 PRO A C 1
ATOM 1582 O O . PRO A 1 200 ? -13.304 15.951 0.416 1.00 37.00 200 PRO A O 1
ATOM 1585 N N . GLU A 1 201 ? -14.518 14.870 1.967 1.00 41.16 201 GLU A N 1
ATOM 1586 C CA . GLU A 1 201 ? -15.841 15.411 1.617 1.00 41.16 201 GLU A CA 1
ATOM 1587 C C . GLU A 1 201 ? -16.451 14.918 0.293 1.00 41.16 201 GLU A C 1
ATOM 1589 O O . GLU A 1 201 ? -17.040 15.685 -0.468 1.00 41.16 201 GLU A O 1
ATOM 1594 N N . SER A 1 202 ? -16.404 13.609 0.045 1.00 38.12 202 SER A N 1
ATOM 1595 C CA . SER A 1 202 ? -17.369 12.980 -0.861 1.00 38.12 202 SER A CA 1
ATOM 1596 C C . SER A 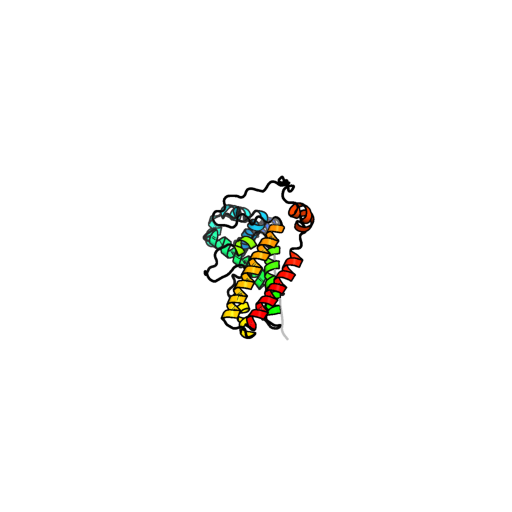1 202 ? -18.644 12.694 -0.067 1.00 38.12 202 SER A C 1
ATOM 1598 O O . SER A 1 202 ? -18.646 11.865 0.836 1.00 38.12 202 SER A O 1
ATOM 1600 N N . GLY A 1 203 ? -19.727 13.427 -0.339 1.00 34.84 203 GLY A N 1
ATOM 1601 C CA . GLY A 1 203 ? -21.042 13.087 0.203 1.00 34.84 203 GLY A CA 1
ATOM 1602 C C . GLY A 1 203 ? -21.391 11.646 -0.157 1.00 34.84 203 GLY A C 1
ATOM 1603 O O . GLY A 1 203 ? -21.121 11.238 -1.284 1.00 34.84 203 GLY A O 1
ATOM 1604 N N . SER A 1 204 ? -21.967 10.906 0.797 1.00 34.47 204 SER A N 1
ATOM 1605 C CA . SER A 1 204 ? -22.277 9.482 0.657 1.00 34.47 204 SER A CA 1
ATOM 1606 C C . SER A 1 204 ? -22.835 9.178 -0.736 1.00 34.47 204 SER A C 1
ATOM 1608 O O . SER A 1 204 ? -23.974 9.553 -1.048 1.00 34.47 204 SER A O 1
ATOM 1610 N N . CYS A 1 205 ? -22.066 8.481 -1.569 1.00 35.59 205 CYS A N 1
ATOM 1611 C CA . CYS A 1 205 ? -22.680 7.672 -2.607 1.00 35.59 205 CYS A CA 1
ATOM 1612 C C . CYS A 1 205 ? -23.266 6.480 -1.866 1.00 35.59 205 CYS A C 1
ATOM 1614 O O . CYS A 1 205 ? -22.598 5.486 -1.626 1.00 35.59 205 CYS A O 1
ATOM 1616 N N . GLY A 1 206 ? -24.498 6.660 -1.384 1.00 33.19 206 GLY A N 1
ATOM 1617 C CA . GLY A 1 206 ? -25.216 5.615 -0.677 1.00 33.19 206 GLY A CA 1
ATOM 1618 C C . GLY A 1 206 ? -25.209 4.335 -1.500 1.00 33.19 206 GLY A C 1
ATOM 1619 O O . GLY A 1 206 ? -25.340 4.409 -2.722 1.00 33.19 206 GLY A O 1
ATOM 1620 N N . ALA A 1 207 ? -25.054 3.212 -0.794 1.00 37.41 207 ALA A N 1
ATOM 1621 C CA . ALA A 1 207 ? -25.241 1.847 -1.265 1.00 37.41 207 ALA A CA 1
ATOM 1622 C C . ALA A 1 207 ? -26.054 1.813 -2.563 1.00 37.41 207 ALA A C 1
ATOM 1624 O O . ALA A 1 207 ? -27.264 2.072 -2.560 1.00 37.41 207 ALA A O 1
ATOM 1625 N N . HIS A 1 208 ? -25.367 1.576 -3.680 1.00 40.94 208 HIS A N 1
ATOM 1626 C CA . HIS A 1 208 ? -26.034 1.344 -4.945 1.00 40.94 208 HIS A CA 1
ATOM 1627 C C . HIS A 1 208 ? -26.769 0.012 -4.825 1.00 40.94 208 HIS A C 1
ATOM 1629 O O . HIS A 1 208 ? -26.203 -1.052 -5.016 1.00 40.94 208 HIS A O 1
ATOM 1635 N N . ASP A 1 209 ? -28.038 0.127 -4.445 1.00 37.78 209 ASP A N 1
ATOM 1636 C CA . ASP A 1 209 ? -29.109 -0.835 -4.651 1.00 37.78 209 ASP A CA 1
ATOM 1637 C C . ASP A 1 209 ? -28.878 -1.613 -5.960 1.00 37.78 209 ASP A C 1
ATOM 1639 O O . ASP A 1 209 ? -28.791 -1.006 -7.035 1.00 37.78 209 ASP A O 1
ATOM 1643 N N . ASP A 1 210 ? -28.797 -2.943 -5.853 1.00 42.59 210 ASP A N 1
ATOM 1644 C CA . ASP A 1 210 ? -28.622 -3.965 -6.904 1.00 42.59 210 ASP A CA 1
ATOM 1645 C C . ASP A 1 210 ? -29.750 -3.973 -7.973 1.00 42.59 210 ASP A C 1
ATOM 1647 O O . ASP A 1 210 ? -30.030 -4.974 -8.635 1.00 42.59 210 ASP A O 1
ATOM 1651 N N . ALA A 1 211 ? -30.429 -2.845 -8.176 1.00 40.00 211 ALA A N 1
ATOM 1652 C CA . ALA A 1 211 ? -31.637 -2.689 -8.973 1.00 40.00 211 ALA A CA 1
ATOM 1653 C C . ALA A 1 211 ? -31.510 -1.631 -10.084 1.00 40.00 211 ALA A C 1
ATOM 1655 O O . ALA A 1 211 ? -32.503 -1.030 -10.499 1.00 40.00 211 ALA A O 1
ATOM 1656 N N . ARG A 1 212 ? -30.311 -1.418 -10.636 1.00 48.81 212 ARG A N 1
ATOM 1657 C CA . ARG A 1 212 ? -30.168 -0.819 -11.973 1.00 48.81 212 ARG A CA 1
ATOM 1658 C C . ARG A 1 212 ? -29.692 -1.862 -12.968 1.00 48.81 212 ARG A C 1
ATOM 1660 O O . ARG A 1 212 ? -28.573 -1.810 -13.462 1.00 48.81 212 ARG A O 1
ATOM 1667 N N . GLY A 1 213 ? -30.611 -2.749 -13.346 1.00 52.69 213 GLY A N 1
ATOM 1668 C CA . GLY A 1 213 ? -30.668 -3.177 -14.740 1.00 52.69 213 GLY A CA 1
ATOM 1669 C C . GLY A 1 213 ? -30.912 -1.926 -15.580 1.00 52.69 213 GLY A C 1
ATOM 1670 O O . GLY A 1 213 ? -32.057 -1.551 -15.818 1.00 52.69 213 GLY A O 1
ATOM 1671 N N . SER A 1 214 ? -29.842 -1.196 -15.899 1.00 59.94 214 SER A N 1
ATOM 1672 C CA . SER A 1 214 ? -29.908 -0.064 -16.810 1.00 59.94 214 SER A CA 1
ATOM 1673 C C . SER A 1 214 ? -30.420 -0.605 -18.132 1.00 59.94 214 SER A C 1
ATOM 1675 O O . SER A 1 214 ? -29.843 -1.550 -18.661 1.00 59.94 214 SER A O 1
ATOM 1677 N N . ASP A 1 215 ? -31.512 -0.048 -18.637 1.00 73.81 215 ASP A N 1
ATOM 1678 C CA . ASP A 1 215 ? -31.937 -0.285 -20.008 1.00 73.81 215 ASP A CA 1
ATOM 1679 C C . ASP A 1 215 ? -30.776 0.112 -20.937 1.00 73.81 215 ASP A C 1
ATOM 1681 O O . ASP A 1 215 ? -30.472 1.293 -21.098 1.00 73.81 215 ASP A O 1
ATOM 1685 N N . LEU A 1 216 ? -30.050 -0.887 -21.451 1.00 79.38 216 LEU A N 1
ATOM 1686 C CA . LEU A 1 216 ? -28.893 -0.704 -22.330 1.00 79.38 216 LEU A CA 1
ATOM 1687 C C . LEU A 1 216 ? -29.302 -0.661 -23.807 1.00 79.38 216 LEU A C 1
ATOM 1689 O O . LEU A 1 216 ? -28.424 -0.643 -24.666 1.00 79.38 216 LEU A O 1
ATOM 1693 N N . SER A 1 217 ? -30.604 -0.610 -24.116 1.00 81.19 217 SER A N 1
ATOM 1694 C CA . SER A 1 217 ? -31.105 -0.642 -25.497 1.00 81.19 217 SER A CA 1
ATOM 1695 C C . SER A 1 217 ? -30.605 0.522 -26.365 1.00 81.19 217 SER A C 1
ATOM 1697 O O . SER A 1 217 ? -30.521 0.392 -27.586 1.00 81.19 217 SER A O 1
ATOM 1699 N N . GLU A 1 218 ? -30.205 1.645 -25.756 1.00 91.19 218 GLU A N 1
ATOM 1700 C CA . GLU A 1 218 ? -29.568 2.777 -26.449 1.00 91.19 218 GLU A CA 1
ATOM 1701 C C . GLU A 1 218 ? -28.058 2.574 -26.714 1.00 91.19 218 GLU A C 1
ATOM 1703 O O . GLU A 1 218 ? -27.446 3.345 -27.460 1.00 91.19 218 GLU A O 1
ATOM 1708 N N . TYR A 1 219 ? -27.442 1.532 -26.146 1.00 90.19 219 TYR A N 1
ATOM 1709 C CA . TYR A 1 219 ? -25.997 1.282 -26.160 1.00 90.19 219 TYR A CA 1
ATOM 1710 C C . TYR A 1 219 ? -25.656 -0.115 -26.709 1.00 90.19 219 TYR A C 1
ATOM 1712 O O . TYR A 1 219 ? -25.164 -0.968 -25.966 1.00 90.19 219 TYR A O 1
ATOM 1720 N N . PRO A 1 220 ? -25.814 -0.355 -28.024 1.00 90.19 220 PRO A N 1
ATOM 1721 C CA . PRO A 1 220 ? -25.714 -1.696 -28.609 1.00 90.19 220 PRO A CA 1
ATOM 1722 C C . PRO A 1 220 ? -24.359 -2.383 -28.376 1.00 90.19 220 PRO A C 1
ATOM 1724 O O . PRO A 1 220 ? -24.308 -3.589 -28.172 1.00 90.19 220 PRO A O 1
ATOM 1727 N N . PHE A 1 221 ? -23.253 -1.630 -28.349 1.00 92.19 221 PHE A N 1
ATOM 1728 C CA . PHE A 1 221 ? -21.932 -2.202 -28.051 1.00 92.19 221 PHE A CA 1
ATOM 1729 C C . PHE A 1 221 ? -21.745 -2.551 -26.575 1.00 92.19 221 PHE A C 1
ATOM 1731 O O . PHE A 1 221 ? -21.017 -3.490 -26.266 1.00 92.19 221 PHE A O 1
ATOM 1738 N N . ILE A 1 222 ? -22.364 -1.788 -25.666 1.00 86.88 222 ILE A N 1
ATOM 1739 C CA . ILE A 1 222 ? -22.322 -2.114 -24.240 1.00 86.88 222 ILE A CA 1
ATOM 1740 C C . ILE A 1 222 ? -23.168 -3.359 -24.022 1.00 86.88 222 ILE A C 1
ATOM 1742 O O . ILE A 1 222 ? -22.664 -4.290 -23.425 1.00 86.88 222 ILE A O 1
ATOM 1746 N N . GLU A 1 223 ? -24.380 -3.427 -24.573 1.00 87.75 223 GLU A N 1
ATOM 1747 C CA . GLU A 1 223 ? -25.237 -4.615 -24.483 1.00 87.75 223 GLU A CA 1
ATOM 1748 C C . GLU A 1 223 ? -24.556 -5.875 -25.054 1.00 87.75 223 GLU A C 1
ATOM 1750 O O . GLU A 1 223 ? -24.571 -6.925 -24.415 1.00 87.75 223 GLU A O 1
ATOM 1755 N N . GLU A 1 224 ? -23.890 -5.771 -26.211 1.00 92.69 224 GLU A N 1
ATOM 1756 C CA . GLU A 1 224 ? -23.145 -6.886 -26.815 1.00 92.69 224 GLU A CA 1
ATOM 1757 C C . GLU A 1 224 ? -21.965 -7.349 -25.944 1.00 92.69 224 GLU A C 1
ATOM 1759 O O . GLU A 1 224 ? -21.708 -8.551 -25.818 1.00 92.69 224 GLU A O 1
ATOM 1764 N N . LEU A 1 225 ? -21.208 -6.404 -25.379 1.00 91.81 225 LEU A N 1
ATOM 1765 C CA . LEU A 1 225 ? -19.970 -6.695 -24.656 1.00 91.81 225 LEU A CA 1
ATOM 1766 C C . LEU A 1 225 ? -20.165 -6.850 -23.147 1.00 91.81 225 LEU A C 1
ATOM 1768 O O . LEU A 1 225 ? -19.242 -7.338 -22.499 1.00 91.81 225 LEU A O 1
ATOM 1772 N N . GLU A 1 226 ? -21.323 -6.492 -22.588 1.00 86.06 226 GLU A N 1
ATOM 1773 C CA . GLU A 1 226 ? -21.618 -6.528 -21.149 1.00 86.06 226 GLU A CA 1
ATOM 1774 C C . GLU A 1 226 ? -21.246 -7.872 -20.516 1.00 86.06 226 GLU A C 1
ATOM 1776 O O . GLU A 1 226 ? -20.495 -7.847 -19.536 1.00 86.06 226 GLU A O 1
ATOM 1781 N N . PRO A 1 227 ? -21.583 -9.036 -21.115 1.00 84.19 227 PRO A N 1
ATOM 1782 C CA . PRO A 1 227 ? -21.213 -10.319 -20.529 1.00 84.19 227 PRO A CA 1
ATOM 1783 C C . PRO A 1 227 ? -19.699 -10.498 -20.386 1.00 84.19 227 PRO A C 1
ATOM 1785 O O . PRO A 1 227 ? -19.246 -11.058 -19.394 1.00 84.19 227 PRO A O 1
ATOM 1788 N N . LYS A 1 228 ? -18.916 -9.992 -21.351 1.00 85.31 228 LYS A N 1
ATOM 1789 C CA . LYS A 1 228 ? -17.445 -10.032 -21.315 1.00 85.31 228 LYS A CA 1
ATOM 1790 C C . LYS A 1 228 ? -16.863 -8.977 -20.379 1.00 85.31 228 LYS A C 1
ATOM 1792 O O . LYS A 1 228 ? -15.858 -9.232 -19.732 1.00 85.31 228 LYS A O 1
ATOM 1797 N N . LEU A 1 229 ? -17.474 -7.793 -20.317 1.00 81.00 229 LEU A N 1
ATOM 1798 C CA . LEU A 1 229 ? -17.046 -6.692 -19.449 1.00 81.00 229 LEU A CA 1
ATOM 1799 C C . LEU A 1 229 ? -17.255 -7.010 -17.962 1.00 81.00 229 LEU A C 1
ATOM 1801 O O . LEU A 1 229 ? -16.533 -6.473 -17.129 1.00 81.00 229 LEU A O 1
ATOM 1805 N N . ARG A 1 230 ? -18.217 -7.880 -17.625 1.00 78.44 230 ARG A N 1
ATOM 1806 C CA . ARG A 1 230 ? -18.436 -8.372 -16.255 1.00 78.44 230 ARG A CA 1
ATOM 1807 C C . ARG A 1 230 ? -17.417 -9.412 -15.791 1.00 78.44 230 ARG A C 1
ATOM 1809 O O . ARG A 1 230 ? -17.379 -9.713 -14.599 1.00 78.44 230 ARG A O 1
ATOM 1816 N N . GLU A 1 231 ? -16.661 -10.029 -16.698 1.00 81.38 231 GLU A N 1
ATOM 1817 C CA . GLU A 1 231 ? -15.699 -11.063 -16.317 1.00 81.38 231 GLU A CA 1
ATOM 1818 C C . GLU A 1 231 ? -14.588 -10.456 -15.445 1.00 81.38 231 GLU A C 1
ATOM 1820 O O . GLU A 1 231 ? -13.971 -9.458 -15.810 1.00 81.38 231 GLU A O 1
ATOM 1825 N N . ASN A 1 232 ? -14.311 -11.066 -14.288 1.00 79.00 232 ASN A N 1
ATOM 1826 C CA . ASN A 1 232 ? -13.236 -10.614 -13.407 1.00 79.00 232 ASN A CA 1
ATOM 1827 C C . ASN A 1 232 ? -11.909 -11.279 -13.799 1.00 79.00 232 ASN A C 1
ATOM 1829 O O . ASN A 1 232 ? -11.696 -12.463 -13.533 1.00 79.00 232 ASN A O 1
ATOM 1833 N N . HIS A 1 233 ? -11.009 -10.487 -14.382 1.00 85.69 233 HIS A N 1
ATOM 1834 C CA . HIS A 1 233 ? -9.659 -10.898 -14.782 1.00 85.69 233 HIS A CA 1
ATOM 1835 C C . HIS A 1 233 ? -8.557 -10.177 -13.996 1.00 85.69 233 HIS A C 1
ATOM 1837 O O . HIS A 1 233 ? -7.405 -10.170 -14.434 1.00 85.69 233 HIS A O 1
ATOM 1843 N N . ALA A 1 234 ? -8.874 -9.588 -12.836 1.00 83.50 234 ALA A N 1
ATOM 1844 C CA . ALA A 1 234 ? -7.993 -8.645 -12.140 1.00 83.50 234 ALA A CA 1
ATOM 1845 C C . ALA A 1 234 ? -6.568 -9.185 -11.920 1.00 83.50 234 ALA A C 1
ATOM 1847 O O . ALA A 1 234 ? -5.585 -8.481 -12.136 1.00 83.50 234 ALA A O 1
ATOM 1848 N N . GLY A 1 235 ? -6.431 -10.471 -11.578 1.00 85.62 235 GLY A N 1
ATOM 1849 C CA . GLY A 1 235 ? -5.114 -11.072 -11.381 1.00 85.62 235 GLY A CA 1
ATOM 1850 C C . GLY A 1 235 ? -4.267 -11.199 -12.644 1.00 85.62 235 GLY A C 1
ATOM 1851 O O . GLY A 1 235 ? -3.071 -10.927 -12.591 1.00 85.62 235 GLY A O 1
ATOM 1852 N N . GLU A 1 236 ? -4.858 -11.572 -13.778 1.00 90.06 236 GLU A N 1
ATOM 1853 C CA . GLU A 1 236 ? -4.126 -11.615 -15.049 1.00 90.06 236 GLU A CA 1
ATOM 1854 C C . GLU A 1 236 ? -3.848 -10.209 -15.587 1.00 90.06 236 GLU A C 1
ATOM 1856 O O . GLU A 1 236 ? -2.798 -9.952 -16.182 1.00 90.06 236 GLU A O 1
ATOM 1861 N N . GLU A 1 237 ? -4.788 -9.288 -15.384 1.00 92.38 237 GLU A N 1
ATOM 1862 C CA . GLU A 1 237 ? -4.640 -7.889 -15.762 1.00 92.38 237 GLU A CA 1
ATOM 1863 C C . GLU A 1 237 ? -3.508 -7.212 -14.990 1.00 92.38 237 GLU A C 1
ATOM 1865 O O . GLU A 1 237 ? -2.748 -6.454 -15.601 1.00 92.38 237 GLU A O 1
ATOM 1870 N N . PHE A 1 238 ? -3.336 -7.536 -13.704 1.00 95.75 238 PHE A N 1
ATOM 1871 C CA . PHE A 1 238 ? -2.210 -7.077 -12.892 1.00 95.75 238 PHE A CA 1
ATOM 1872 C C . PHE A 1 238 ? -0.874 -7.472 -13.515 1.00 95.75 238 PHE A C 1
ATOM 1874 O O . PHE A 1 238 ? -0.039 -6.602 -13.765 1.00 95.75 238 PHE A O 1
ATOM 1881 N N . GLU A 1 239 ? -0.680 -8.758 -13.829 1.00 97.06 239 GLU A N 1
ATOM 1882 C CA . GLU A 1 239 ? 0.579 -9.245 -14.408 1.00 97.06 239 GLU A CA 1
ATOM 1883 C C . GLU A 1 239 ? 0.876 -8.571 -15.751 1.00 97.06 239 GLU A C 1
ATOM 1885 O O . GLU A 1 239 ? 1.977 -8.063 -15.981 1.00 97.06 239 GLU A O 1
ATOM 1890 N N . ARG A 1 240 ? -0.132 -8.476 -16.629 1.00 96.44 240 ARG A N 1
ATOM 1891 C CA . ARG A 1 240 ? 0.019 -7.827 -17.941 1.00 96.44 240 ARG A CA 1
ATOM 1892 C C . ARG A 1 240 ? 0.336 -6.338 -17.805 1.00 96.44 240 ARG A C 1
ATOM 1894 O O . ARG A 1 240 ? 1.128 -5.802 -18.584 1.00 96.44 240 ARG A O 1
ATOM 1901 N N . ALA A 1 241 ? -0.293 -5.644 -16.861 1.00 96.88 241 ALA A N 1
ATOM 1902 C CA . ALA A 1 241 ? -0.061 -4.224 -16.625 1.00 96.88 241 ALA A CA 1
ATOM 1903 C C . ALA A 1 241 ? 1.306 -3.967 -15.969 1.00 96.88 241 ALA A C 1
ATOM 1905 O O . ALA A 1 241 ? 1.989 -3.005 -16.337 1.00 96.88 241 ALA A O 1
ATOM 1906 N N . LEU A 1 242 ? 1.751 -4.856 -15.081 1.00 98.06 242 LEU A N 1
ATOM 1907 C CA . LEU A 1 242 ? 3.087 -4.836 -14.496 1.00 98.06 242 LEU A CA 1
ATOM 1908 C C . LEU A 1 242 ? 4.162 -5.038 -15.569 1.00 98.06 242 LEU A C 1
ATOM 1910 O O . LEU A 1 242 ? 5.091 -4.236 -15.660 1.00 98.06 242 LEU A O 1
ATOM 1914 N N . ASP A 1 243 ? 3.999 -6.027 -16.447 1.00 98.12 243 ASP A N 1
ATOM 1915 C CA . ASP A 1 243 ? 4.928 -6.288 -17.552 1.00 98.12 243 ASP A CA 1
ATOM 1916 C C . ASP A 1 243 ? 5.036 -5.104 -18.518 1.00 98.12 243 ASP A C 1
ATOM 1918 O O . ASP A 1 243 ? 6.137 -4.727 -18.935 1.00 98.12 243 ASP A O 1
ATOM 1922 N N . ARG A 1 244 ? 3.908 -4.463 -18.848 1.00 97.94 244 ARG A N 1
ATOM 1923 C CA . ARG A 1 244 ? 3.891 -3.237 -19.664 1.00 97.94 244 ARG A CA 1
ATOM 1924 C C . ARG A 1 244 ? 4.601 -2.084 -18.965 1.00 97.94 244 ARG A C 1
ATOM 1926 O O . ARG A 1 244 ? 5.342 -1.349 -19.614 1.00 97.94 244 ARG A O 1
ATOM 1933 N N . THR A 1 245 ? 4.402 -1.940 -17.658 1.00 98.12 245 THR A N 1
ATOM 1934 C CA . THR A 1 245 ? 5.043 -0.895 -16.853 1.00 98.12 245 THR A CA 1
ATOM 1935 C C . THR A 1 245 ? 6.553 -1.103 -16.781 1.00 98.12 245 THR A C 1
ATOM 1937 O O . THR A 1 245 ? 7.303 -0.160 -17.020 1.00 98.12 245 THR A O 1
ATOM 1940 N N . ILE A 1 246 ? 7.016 -2.333 -16.541 1.00 98.00 246 ILE A N 1
ATOM 1941 C CA . ILE A 1 246 ? 8.442 -2.691 -16.575 1.00 98.00 246 ILE A CA 1
ATOM 1942 C C . ILE A 1 246 ? 9.016 -2.432 -17.971 1.00 98.00 246 ILE A C 1
ATOM 1944 O O . ILE A 1 246 ? 10.048 -1.781 -18.094 1.00 98.00 246 ILE A O 1
ATOM 1948 N N . SER A 1 247 ? 8.322 -2.847 -19.032 1.00 98.00 247 SER A N 1
ATOM 1949 C CA . SER A 1 247 ? 8.762 -2.603 -20.413 1.00 98.00 247 SER A CA 1
ATOM 1950 C C . SER A 1 247 ? 8.894 -1.109 -20.726 1.00 98.00 247 SER A C 1
ATOM 1952 O O . SER A 1 247 ? 9.870 -0.689 -21.343 1.00 98.00 247 SER A O 1
ATOM 1954 N N . TYR A 1 248 ? 7.944 -0.289 -20.268 1.00 97.62 248 TYR A N 1
ATOM 1955 C CA . TYR A 1 248 ? 8.021 1.166 -20.388 1.00 97.62 248 TYR A CA 1
ATOM 1956 C C . TYR A 1 248 ? 9.206 1.740 -19.603 1.00 97.62 248 TYR A C 1
ATOM 1958 O O . TYR A 1 248 ? 9.946 2.562 -20.137 1.00 97.62 248 TYR A O 1
ATOM 1966 N N . ILE A 1 249 ? 9.425 1.294 -18.362 1.00 97.81 249 ILE A N 1
ATOM 1967 C CA . ILE A 1 249 ? 10.574 1.730 -17.558 1.00 97.81 249 ILE A CA 1
ATOM 1968 C C . ILE A 1 249 ? 11.881 1.373 -18.268 1.00 97.81 249 ILE A C 1
ATOM 1970 O O . ILE A 1 249 ? 12.751 2.231 -18.365 1.00 97.81 249 ILE A O 1
ATOM 1974 N N . ALA A 1 250 ? 12.007 0.173 -18.835 1.00 97.25 250 ALA A N 1
ATOM 1975 C CA . ALA A 1 250 ? 13.198 -0.226 -19.580 1.00 97.25 250 ALA A CA 1
ATOM 1976 C C . ALA A 1 250 ? 13.503 0.741 -20.739 1.00 97.25 250 ALA A C 1
ATOM 1978 O O . ALA A 1 250 ? 14.643 1.162 -20.896 1.00 97.25 250 ALA A O 1
ATOM 1979 N N . GLN A 1 251 ? 12.481 1.188 -21.478 1.00 96.94 251 GLN A N 1
ATOM 1980 C CA . GLN A 1 251 ? 12.643 2.174 -22.558 1.00 96.94 251 GLN A CA 1
ATOM 1981 C C . GLN A 1 251 ? 13.127 3.545 -22.064 1.00 96.94 251 GLN A C 1
ATOM 1983 O O . GLN A 1 251 ? 13.756 4.275 -22.824 1.00 96.94 251 GLN A O 1
ATOM 1988 N N . LEU A 1 252 ? 12.861 3.911 -20.803 1.00 95.62 252 LEU A N 1
ATOM 1989 C CA . LEU A 1 252 ? 13.362 5.162 -20.221 1.00 95.62 252 LEU A CA 1
ATOM 1990 C C . LEU A 1 252 ? 14.870 5.145 -19.984 1.00 95.62 252 LEU A C 1
ATOM 1992 O O . LEU A 1 252 ? 15.462 6.212 -19.864 1.00 95.62 252 LEU A O 1
ATOM 1996 N N . LYS A 1 253 ? 15.482 3.964 -19.864 1.00 91.06 253 LYS A N 1
ATOM 1997 C CA . LYS A 1 253 ? 16.926 3.837 -19.661 1.00 91.06 253 LYS A CA 1
ATOM 1998 C C . LYS A 1 253 ? 17.716 4.296 -20.888 1.00 91.06 253 LYS A C 1
ATOM 2000 O O . LYS A 1 253 ? 18.785 4.876 -20.730 1.00 91.06 253 LYS A O 1
ATOM 2005 N N . ASP A 1 254 ? 17.176 4.027 -22.073 1.00 83.62 254 ASP A N 1
ATOM 2006 C CA . ASP A 1 254 ? 17.844 4.238 -23.360 1.00 83.62 254 ASP A CA 1
ATOM 2007 C C . ASP A 1 254 ? 17.460 5.569 -24.038 1.00 83.62 254 ASP A C 1
ATOM 2009 O O . ASP A 1 254 ? 17.953 5.867 -25.128 1.00 83.62 254 ASP A O 1
ATOM 2013 N N . ALA A 1 255 ? 16.568 6.347 -23.415 1.00 77.06 255 ALA A N 1
ATOM 2014 C CA . ALA A 1 255 ? 16.059 7.629 -23.907 1.00 77.06 255 ALA A CA 1
ATOM 2015 C C . ALA A 1 255 ? 16.846 8.819 -23.341 1.00 77.06 255 ALA A C 1
ATOM 2017 O O . ALA A 1 255 ? 17.109 9.755 -24.130 1.00 77.06 255 ALA A O 1
#

pLDDT: mean 81.23, std 21.69, range [28.03, 98.25]

Sequence (255 aa):
MNKPPSEAVRTAAEGQDFETTDLASRRKSSRGRLDLGLILRTGAELIEDESIHQLSMRNLAARLGVQAMSLYRYVPSRDVLIDGIVELVLEDLESNPEVHKEATEGWESFVRRLSHGFRKVAQEHPQVFPVIATRPPEAPWIRPPMRSLTWINRFLQALRESGFSEEATVRAYRAYSSFLLGHLLLELAGADVDISDVGPESGSCGAHDDARGSDLSEYPFIEELEPKLRENHAGEEFERALDRTISYIAQLKDA

Secondary structure (DSSP, 8-state):
-------------------SSHHHHTTSS------HHHHHHHHHHHHHHH-GGG--HHHHHHHHTS-HHHHTTT-SSHHHHHHHHHHHHHHHHHH-TTS-SS-TT-HHHHHHHHHHHHHHHHHH-TTTHHHHHHSPPSSTT-BTTB--HHHHHHHHHHHHHTT--HHHHHHHHHHHHHHHHHHHHHHHHTTT---TT-STT--------S------TT-HHHHHHHHHHT---HHHHHHHHHHHHHHHHHHHH--

Nearest PDB structures (foldseek):
  3f1b-assembly1_A-2  TM=6.112E-01  e=9.823E-04  Rhodococcus jostii RHA1
  6o6n-assembly1_A  TM=5.597E-01  e=3.633E-03  Mycobacterium tuberculosis
  3hta-assembly2_C  TM=5.627E-01  e=4.351E-03  Streptomyces lividans
  2ibd-assembly1_B  TM=5.166E-01  e=5.451E-03  Rhodococcus jostii RHA1
  7pt0-assembly1_A  TM=3.757E-01  e=3.319E-03  Streptomyces coelicolor